Protein AF-H2YDJ1-F1 (afdb_monomer_lite)

Secondary structure (DSSP, 8-state):
----------EEEEEEEEEE-SS-EEEEEEEEEEETTEEEEEEEEEETTEEEEPEE--HHHHHHHHHHHHHTT--EEEEEEE---TTSS--EEEEEEEEEEE-TT-EEEEEEEEEE-THHHHHH-PPPPEEEEEEEEE-STTGGGEEEEE--TTTTSPPPTTEEEEEEEE--TT---EEEE---B--TTT--EEEEESSSTTSEEEEEE-SB--TT--EEEE-SSSEEEEEE-

Radius of gyration: 18.0 Å; chains: 1; bounding box: 50×34×53 Å

Sequence (233 aa):
MANSTGSLANEQTITMVIKNRDSTANDIGLHAYLPEDAELTSFSMNTEGVQYTGKKVDQEKAHDILARAKSEDHSAVVYTPRVIPAVRRDNVVQAESTNLHIKAKKKMTFSINYKQTVAHKIIYGKKMLNRASVVLDMYGGTAEKLVGTIFSPNYPQAYPNSADISWWVRVPQGKNVMLNILELDMEECCDRLTIYDGLSTNGKVLAVLSGILQNNESTVIQTSSHSMFLHLT

pLDDT: mean 85.75, std 14.29, range [31.2, 98.62]

Structure (mmCIF, N/CA/C/O backbone):
data_AF-H2YDJ1-F1
#
_entry.id   AF-H2YDJ1-F1
#
loop_
_atom_site.group_PDB
_atom_site.id
_atom_site.type_symbol
_atom_site.label_atom_id
_atom_site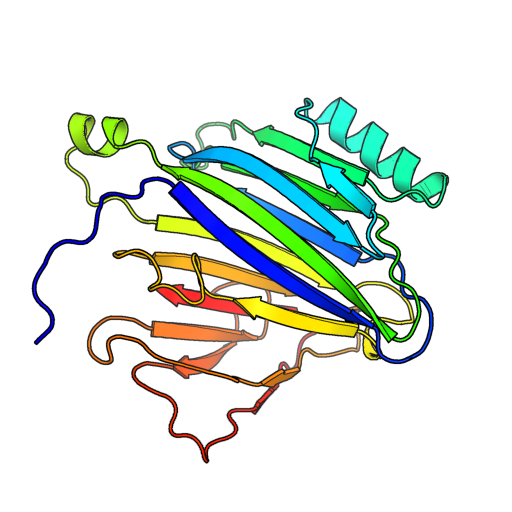.label_alt_id
_atom_site.label_comp_id
_atom_site.label_asym_id
_atom_site.label_entity_id
_atom_site.label_seq_id
_atom_site.pdbx_PDB_ins_code
_atom_site.Cartn_x
_atom_site.Cartn_y
_atom_site.Cartn_z
_atom_site.occupancy
_atom_site.B_iso_or_equiv
_atom_site.auth_seq_id
_atom_site.auth_comp_id
_atom_site.auth_asym_id
_atom_site.auth_atom_id
_atom_site.pdbx_PDB_model_num
ATOM 1 N N . MET A 1 1 ? 6.503 12.592 -27.940 1.00 36.66 1 MET A N 1
ATOM 2 C CA . MET A 1 1 ? 7.922 12.985 -27.792 1.00 36.66 1 MET A CA 1
ATOM 3 C C . MET A 1 1 ? 8.021 13.994 -26.660 1.00 36.66 1 MET A C 1
ATOM 5 O O . MET A 1 1 ? 7.682 15.150 -26.873 1.00 36.66 1 MET A O 1
ATOM 9 N N . ALA A 1 2 ? 8.437 13.561 -25.471 1.00 31.20 2 ALA A N 1
ATOM 10 C CA . ALA A 1 2 ? 8.858 14.455 -24.397 1.00 31.20 2 ALA A CA 1
ATOM 11 C C . ALA A 1 2 ? 10.330 14.149 -24.113 1.00 31.20 2 ALA A C 1
ATOM 13 O O . ALA A 1 2 ? 10.699 13.016 -23.819 1.00 31.20 2 ALA A O 1
ATOM 14 N N . ASN A 1 3 ? 11.163 15.154 -24.353 1.00 32.00 3 ASN A N 1
ATOM 15 C CA . ASN A 1 3 ? 12.608 15.071 -24.290 1.00 32.00 3 ASN A CA 1
ATOM 16 C C . ASN A 1 3 ? 13.086 15.189 -22.836 1.00 32.00 3 ASN A C 1
ATOM 18 O O . ASN A 1 3 ? 12.469 15.850 -22.003 1.00 32.00 3 ASN A O 1
ATOM 22 N N . SER A 1 4 ? 14.210 14.540 -22.575 1.00 47.34 4 SER A N 1
ATOM 23 C CA . SER A 1 4 ? 14.918 14.413 -21.309 1.00 47.34 4 SER A CA 1
ATOM 24 C C . SER A 1 4 ? 15.231 15.739 -20.600 1.00 47.34 4 SER A C 1
ATOM 26 O O . SER A 1 4 ? 16.035 16.512 -21.110 1.00 47.34 4 SER A O 1
ATOM 28 N N . THR A 1 5 ? 14.727 15.905 -19.373 1.00 35.47 5 THR A N 1
ATOM 29 C CA . THR A 1 5 ? 15.443 16.476 -18.208 1.00 35.47 5 THR A CA 1
ATOM 30 C C . THR A 1 5 ? 14.728 16.043 -16.921 1.00 35.47 5 THR A C 1
ATOM 32 O O . THR A 1 5 ? 14.236 16.864 -16.149 1.00 35.47 5 THR A O 1
ATOM 35 N N . GLY A 1 6 ? 14.615 14.735 -16.686 1.00 34.88 6 GLY A N 1
ATOM 36 C CA . GLY A 1 6 ? 14.242 14.241 -15.364 1.00 34.88 6 GLY A CA 1
ATOM 37 C C . GLY A 1 6 ? 15.425 14.462 -14.432 1.00 34.88 6 GLY A C 1
ATOM 38 O O . GLY A 1 6 ? 16.403 13.719 -14.504 1.00 34.88 6 GLY A O 1
ATOM 39 N N . SER A 1 7 ? 15.373 15.511 -13.611 1.00 36.16 7 SER A N 1
ATOM 40 C CA . SER A 1 7 ? 16.219 15.620 -12.423 1.00 36.16 7 SER A CA 1
ATOM 41 C C . SER A 1 7 ? 16.280 14.248 -11.749 1.00 36.16 7 SER A C 1
ATOM 43 O O . SER A 1 7 ? 15.242 13.617 -11.546 1.00 36.16 7 SER A O 1
ATOM 45 N N . LEU A 1 8 ? 17.490 13.782 -11.434 1.00 46.72 8 LEU A N 1
ATOM 46 C CA . LEU A 1 8 ? 17.748 12.677 -10.514 1.00 46.72 8 LEU A CA 1
ATOM 47 C C . LEU A 1 8 ? 17.222 13.073 -9.127 1.00 46.72 8 LEU A C 1
ATOM 49 O O . LEU A 1 8 ? 17.995 13.312 -8.198 1.00 46.72 8 LEU A O 1
ATOM 53 N N . ALA A 1 9 ? 15.905 13.183 -8.974 1.00 53.59 9 ALA A N 1
ATOM 54 C CA . ALA A 1 9 ? 15.282 13.177 -7.675 1.00 53.59 9 ALA A CA 1
ATOM 55 C C . ALA A 1 9 ? 15.468 11.751 -7.158 1.00 53.59 9 ALA A C 1
ATOM 57 O O . ALA A 1 9 ? 14.639 10.868 -7.336 1.00 53.59 9 ALA A O 1
ATOM 58 N N . ASN A 1 10 ? 16.627 11.514 -6.548 1.00 71.38 10 ASN A N 1
ATOM 59 C CA . ASN A 1 10 ? 16.879 10.315 -5.763 1.00 71.38 10 ASN A CA 1
ATOM 60 C C . ASN A 1 10 ? 15.839 10.182 -4.643 1.00 71.38 10 ASN A C 1
ATOM 62 O O . ASN A 1 10 ? 15.700 9.106 -4.082 1.00 71.38 10 ASN A O 1
ATOM 66 N N . GLU A 1 11 ? 15.143 11.272 -4.316 1.00 86.56 11 GLU A N 1
ATOM 67 C CA . GLU A 1 11 ? 14.025 11.322 -3.391 1.00 86.56 11 GLU A CA 1
ATOM 68 C C . GLU A 1 11 ? 12.730 10.872 -4.059 1.00 86.56 11 GLU A C 1
ATOM 70 O O . GLU A 1 11 ? 12.371 11.328 -5.142 1.00 86.56 11 GLU A O 1
ATOM 75 N N . GLN A 1 12 ? 12.045 9.969 -3.377 1.00 90.62 12 GLN A N 1
ATOM 76 C CA . GLN A 1 12 ? 10.814 9.335 -3.796 1.00 90.62 12 GLN A CA 1
ATOM 77 C C . GLN A 1 12 ? 9.800 9.461 -2.665 1.00 90.62 12 GLN A C 1
ATOM 79 O O . GLN A 1 12 ? 10.147 9.289 -1.490 1.00 90.62 12 GLN A O 1
ATOM 84 N N . THR A 1 13 ? 8.546 9.717 -3.021 1.00 94.25 13 THR A N 1
ATOM 85 C CA . THR A 1 13 ? 7.432 9.793 -2.076 1.00 94.25 13 THR A CA 1
ATOM 86 C C . THR A 1 13 ? 6.392 8.741 -2.420 1.00 94.25 13 THR A C 1
ATOM 88 O O . THR A 1 13 ? 5.894 8.703 -3.540 1.00 94.25 13 THR A O 1
ATOM 91 N N . ILE A 1 14 ? 6.002 7.918 -1.451 1.00 94.69 14 ILE A N 1
ATOM 92 C CA . ILE A 1 14 ? 4.832 7.045 -1.573 1.00 94.69 14 ILE A CA 1
ATOM 93 C C . ILE A 1 14 ? 3.766 7.537 -0.613 1.00 94.69 14 ILE A C 1
ATOM 95 O O . ILE A 1 14 ? 4.006 7.675 0.590 1.00 94.69 14 ILE A O 1
ATOM 99 N N . THR A 1 15 ? 2.579 7.781 -1.160 1.00 95.69 15 THR A N 1
ATOM 100 C CA . THR A 1 15 ? 1.419 8.239 -0.406 1.00 95.69 15 THR A CA 1
ATOM 101 C C . THR A 1 15 ? 0.304 7.208 -0.469 1.00 95.69 15 THR A C 1
ATOM 103 O O . THR A 1 15 ? 0.043 6.600 -1.504 1.00 95.69 15 THR A O 1
ATOM 106 N N . MET A 1 16 ? -0.384 7.037 0.655 1.00 95.50 16 MET A N 1
ATOM 107 C CA . MET A 1 16 ? -1.646 6.312 0.730 1.00 95.50 16 MET A CA 1
ATOM 108 C C . MET A 1 16 ? -2.654 7.120 1.522 1.00 95.50 16 MET A C 1
ATOM 110 O O . MET A 1 16 ? -2.306 7.786 2.497 1.00 95.50 16 MET A O 1
ATOM 114 N N . VAL A 1 17 ? -3.918 7.037 1.123 1.00 95.00 17 VAL A N 1
ATOM 115 C CA . VAL A 1 17 ? -5.019 7.675 1.842 1.00 95.00 17 VAL A CA 1
ATOM 116 C C . VAL A 1 17 ? -6.044 6.625 2.215 1.00 95.00 17 VAL A C 1
ATOM 118 O O . VAL A 1 17 ? -6.472 5.849 1.372 1.00 95.00 17 VAL A O 1
ATOM 121 N N . ILE A 1 18 ? -6.489 6.632 3.464 1.00 93.56 18 ILE A N 1
ATOM 122 C CA . ILE A 1 18 ? -7.587 5.791 3.930 1.00 93.56 18 ILE A CA 1
ATOM 123 C C . ILE A 1 18 ? -8.735 6.700 4.328 1.00 93.56 18 ILE A C 1
ATOM 125 O O . ILE A 1 18 ? -8.562 7.623 5.121 1.00 93.56 18 ILE A O 1
ATOM 129 N N . LYS A 1 19 ? -9.913 6.460 3.761 1.00 92.31 19 LYS A N 1
ATOM 130 C CA . LYS A 1 19 ? -11.152 7.163 4.096 1.00 92.31 19 LYS A CA 1
ATOM 131 C C . LYS A 1 19 ? -12.068 6.225 4.858 1.00 92.31 19 LYS A C 1
ATOM 133 O O . LYS A 1 19 ? -12.294 5.098 4.429 1.00 92.31 19 LYS A O 1
ATOM 138 N N . ASN A 1 20 ? -12.637 6.728 5.942 1.00 89.81 20 ASN A N 1
ATOM 139 C CA . ASN A 1 20 ? -13.646 6.024 6.709 1.00 89.81 20 ASN A CA 1
ATOM 140 C C . ASN A 1 20 ? -15.035 6.589 6.396 1.00 89.81 20 ASN A C 1
ATOM 142 O O . ASN A 1 20 ? -15.257 7.790 6.541 1.00 89.81 20 ASN A O 1
ATOM 146 N N . ARG A 1 21 ? -15.966 5.747 5.939 1.00 87.50 21 ARG A N 1
ATOM 147 C CA . ARG A 1 21 ? -17.272 6.194 5.428 1.00 87.50 21 ARG A CA 1
ATOM 148 C C . ARG A 1 21 ? -18.356 6.375 6.489 1.00 87.50 21 ARG A C 1
ATOM 150 O O . ARG A 1 21 ? -19.271 7.160 6.251 1.00 87.50 21 ARG A O 1
ATOM 157 N N . ASP A 1 22 ? -18.282 5.667 7.610 1.00 81.12 22 ASP A N 1
ATOM 158 C CA . ASP A 1 22 ? -19.464 5.452 8.457 1.00 81.12 22 ASP A CA 1
ATOM 159 C C . ASP A 1 22 ? -19.176 5.657 9.947 1.00 81.12 22 ASP A C 1
ATOM 161 O O . ASP A 1 22 ? -19.381 6.758 10.451 1.00 81.12 22 ASP A O 1
ATOM 165 N N . SER A 1 23 ? -18.651 4.639 10.630 1.00 79.50 23 SER A N 1
ATOM 166 C CA . SER A 1 23 ? -18.329 4.633 12.061 1.00 79.50 23 SER A CA 1
ATOM 167 C C . SER A 1 23 ? -16.823 4.644 12.282 1.00 79.50 23 SER A C 1
ATOM 169 O O . SER A 1 23 ? -16.088 4.217 11.403 1.00 79.50 23 SER A O 1
ATOM 171 N N . THR A 1 24 ? -16.346 5.110 13.443 1.00 78.56 24 THR A N 1
ATOM 172 C CA . THR A 1 24 ? -14.913 5.079 13.794 1.00 78.56 24 THR A CA 1
ATOM 173 C C . THR A 1 24 ? -14.305 3.707 13.510 1.00 78.56 24 THR A C 1
ATOM 175 O O . THR A 1 24 ? -14.882 2.680 13.864 1.00 78.56 24 THR A O 1
ATOM 178 N N . ALA A 1 25 ? -13.161 3.713 12.833 1.00 80.19 25 ALA A N 1
ATOM 179 C CA . ALA A 1 25 ? -12.441 2.510 12.467 1.00 80.19 25 ALA A CA 1
ATOM 180 C C . ALA A 1 25 ? -11.084 2.470 13.161 1.00 80.19 25 ALA A C 1
ATOM 182 O O . ALA A 1 25 ? -10.425 3.507 13.304 1.00 80.19 25 ALA A O 1
ATOM 183 N N . ASN A 1 26 ? -10.719 1.256 13.562 1.00 80.06 26 ASN A N 1
ATOM 184 C CA . ASN A 1 26 ? -9.561 0.934 14.385 1.00 80.06 26 ASN A CA 1
ATOM 185 C C . ASN A 1 26 ? -8.743 -0.152 13.669 1.00 80.06 26 ASN A C 1
ATOM 187 O O . ASN A 1 26 ? -9.188 -0.688 12.654 1.00 80.06 26 ASN A O 1
ATOM 191 N N . ASP A 1 27 ? -7.574 -0.492 14.213 1.00 80.00 27 ASP A N 1
ATOM 192 C CA . ASP A 1 27 ? -6.734 -1.605 13.740 1.00 80.00 27 ASP A CA 1
ATOM 193 C C . ASP A 1 27 ? -6.299 -1.510 12.267 1.00 80.00 27 ASP A C 1
ATOM 195 O O . ASP A 1 27 ? -6.142 -2.512 11.564 1.00 80.00 27 ASP A O 1
ATOM 199 N N . ILE A 1 28 ? -6.057 -0.286 11.800 1.00 86.88 28 ILE A N 1
ATOM 200 C CA . ILE A 1 28 ? -5.398 -0.055 10.518 1.00 86.88 28 ILE A CA 1
ATOM 201 C C . ILE A 1 28 ? -3.883 -0.105 10.734 1.00 86.88 28 ILE A C 1
ATOM 203 O O . ILE A 1 28 ? -3.351 0.556 11.629 1.00 86.88 28 ILE A O 1
ATOM 207 N N . GLY A 1 29 ? -3.195 -0.878 9.901 1.00 87.50 29 GLY A N 1
ATOM 208 C CA . GLY A 1 29 ? -1.743 -0.965 9.853 1.00 87.50 29 GLY A CA 1
ATOM 209 C C . GLY A 1 29 ? -1.213 -0.509 8.500 1.00 87.50 29 GLY A C 1
ATOM 210 O O . GLY A 1 29 ? -1.828 -0.732 7.456 1.00 87.50 29 GLY A O 1
ATOM 211 N N . LEU A 1 30 ? -0.047 0.126 8.518 1.00 91.38 30 LEU A N 1
ATOM 212 C CA . LEU A 1 30 ? 0.711 0.389 7.303 1.00 91.38 30 LEU A CA 1
ATOM 213 C C . LEU A 1 30 ? 2.173 0.073 7.558 1.00 91.38 30 LEU A C 1
ATOM 215 O O . LEU A 1 30 ? 2.750 0.543 8.539 1.00 91.38 30 LEU A O 1
ATOM 219 N N . HIS A 1 31 ? 2.751 -0.711 6.657 1.00 91.44 31 HIS A N 1
ATOM 220 C CA . HIS A 1 31 ? 4.149 -1.108 6.696 1.00 91.44 31 HIS A CA 1
ATOM 221 C C . HIS A 1 31 ? 4.785 -0.749 5.366 1.00 91.44 31 HIS A C 1
ATOM 223 O O . HIS A 1 31 ? 4.177 -0.940 4.318 1.00 91.44 31 HIS A O 1
ATOM 229 N N . ALA A 1 32 ? 6.017 -0.273 5.387 1.00 92.25 32 ALA A N 1
ATOM 230 C CA . ALA A 1 32 ? 6.788 -0.032 4.186 1.00 92.25 32 ALA A CA 1
ATOM 231 C C . ALA A 1 32 ? 8.174 -0.637 4.312 1.00 92.25 32 ALA A C 1
ATOM 233 O O . ALA A 1 32 ? 8.804 -0.564 5.363 1.00 92.25 32 ALA A O 1
ATOM 234 N N . TYR A 1 33 ? 8.630 -1.216 3.215 1.00 91.56 33 TYR A N 1
ATOM 235 C CA . TYR A 1 33 ? 9.893 -1.905 3.066 1.00 91.56 33 TYR A CA 1
ATOM 236 C C . TYR A 1 33 ? 10.641 -1.243 1.913 1.00 91.56 33 TYR A C 1
ATOM 238 O O . TYR A 1 33 ? 10.142 -1.189 0.786 1.00 91.56 33 TYR A O 1
ATOM 246 N N . LEU A 1 34 ? 11.817 -0.706 2.213 1.00 88.75 34 LEU A N 1
ATOM 247 C CA . LEU A 1 34 ? 12.692 -0.028 1.261 1.00 88.75 34 LEU A CA 1
ATOM 248 C C . LEU A 1 34 ? 14.000 -0.811 1.124 1.00 88.75 34 LEU A C 1
ATOM 250 O O . LEU A 1 34 ? 14.437 -1.396 2.114 1.00 88.75 34 LEU A O 1
ATOM 254 N N . PRO A 1 35 ? 14.637 -0.831 -0.054 1.00 79.88 35 PRO A N 1
ATOM 255 C CA . PRO A 1 35 ? 15.886 -1.556 -0.262 1.00 79.88 35 PRO A CA 1
ATOM 256 C C . PRO A 1 35 ? 17.052 -0.928 0.524 1.00 79.88 35 PRO A C 1
ATOM 258 O O . PRO A 1 35 ? 16.965 0.202 0.996 1.00 79.88 35 PRO A O 1
ATOM 261 N N . GLU A 1 36 ? 18.154 -1.663 0.668 1.00 75.38 36 GLU A N 1
ATOM 262 C CA . GLU A 1 36 ? 19.331 -1.265 1.460 1.00 75.38 36 GLU A CA 1
ATOM 263 C C . GLU A 1 36 ? 19.961 0.057 1.026 1.00 75.38 36 GLU A C 1
ATOM 265 O O . GLU A 1 36 ? 20.462 0.833 1.836 1.00 75.38 36 GLU A O 1
ATOM 270 N N . ASP A 1 37 ? 19.957 0.293 -0.277 1.00 77.06 37 ASP A N 1
ATOM 271 C CA . ASP A 1 37 ? 20.500 1.483 -0.906 1.00 77.06 37 ASP A CA 1
ATOM 272 C C . ASP A 1 37 ? 19.573 2.698 -0.759 1.00 77.06 37 ASP A C 1
ATOM 274 O O . ASP A 1 37 ? 19.960 3.802 -1.154 1.00 77.06 37 ASP A O 1
ATOM 278 N N . ALA A 1 38 ? 18.379 2.518 -0.187 1.00 82.25 38 ALA A N 1
ATOM 279 C CA . ALA A 1 38 ? 17.459 3.587 0.151 1.00 82.25 38 ALA A CA 1
ATOM 280 C C . ALA A 1 38 ? 17.599 4.029 1.615 1.00 82.25 38 ALA A C 1
ATOM 282 O O . ALA A 1 38 ? 17.544 3.244 2.560 1.00 82.25 38 ALA A O 1
ATOM 283 N N . GLU A 1 39 ? 17.680 5.337 1.806 1.00 84.19 39 GLU A N 1
ATOM 284 C CA . GLU A 1 39 ? 17.589 5.989 3.101 1.00 84.19 39 GLU A CA 1
ATOM 285 C C . GLU A 1 39 ? 16.167 6.516 3.305 1.00 84.19 39 GLU A C 1
ATOM 287 O O . GLU A 1 39 ? 15.698 7.360 2.544 1.00 84.19 39 GLU A O 1
ATOM 292 N N . LEU A 1 40 ? 15.465 6.051 4.341 1.00 88.81 40 LEU A N 1
ATOM 293 C CA . LEU A 1 40 ? 14.193 6.652 4.742 1.00 88.81 40 LEU A CA 1
ATOM 294 C C . LEU A 1 40 ? 14.451 8.055 5.309 1.00 88.81 40 LEU A C 1
ATOM 296 O O . LEU A 1 40 ? 15.067 8.191 6.366 1.00 88.81 40 LEU A O 1
ATOM 300 N N . THR A 1 41 ? 13.938 9.088 4.646 1.00 90.62 41 THR A N 1
ATOM 301 C CA . THR A 1 41 ? 14.099 10.485 5.076 1.00 90.62 41 THR A CA 1
ATOM 302 C C . THR A 1 41 ? 12.961 10.919 5.990 1.00 90.62 41 THR A C 1
ATOM 304 O O . THR A 1 41 ? 13.168 11.678 6.935 1.00 90.62 41 THR A O 1
ATOM 307 N N . SER A 1 42 ? 11.748 10.414 5.758 1.00 92.12 42 SER A N 1
ATOM 308 C CA . SER A 1 42 ? 10.643 10.557 6.703 1.00 92.12 42 SER A CA 1
ATOM 309 C C . SER A 1 42 ? 9.577 9.492 6.500 1.00 92.12 42 SER A C 1
ATOM 311 O O . SER A 1 42 ? 9.297 9.050 5.390 1.00 92.12 42 SER A O 1
ATOM 313 N N . PHE A 1 43 ? 8.937 9.118 7.598 1.00 94.56 43 PHE A N 1
ATOM 314 C CA . PHE A 1 43 ? 7.680 8.393 7.585 1.00 94.56 43 PHE A CA 1
ATOM 315 C C . PHE A 1 43 ? 6.705 9.172 8.451 1.00 94.56 43 PHE A C 1
ATOM 317 O O . PHE A 1 43 ? 7.049 9.559 9.566 1.00 94.56 43 PHE A O 1
ATOM 324 N N . SER A 1 44 ? 5.523 9.474 7.932 1.00 94.00 44 SER A N 1
ATOM 325 C CA . SER A 1 44 ? 4.546 10.268 8.664 1.00 94.00 44 SER A CA 1
ATOM 326 C C . SER A 1 44 ? 3.130 9.815 8.378 1.00 94.00 44 SER A C 1
ATOM 328 O O . SER A 1 44 ? 2.824 9.264 7.319 1.00 94.00 44 SER A O 1
ATOM 330 N N . MET A 1 45 ? 2.272 10.094 9.344 1.00 93.75 45 MET A N 1
ATOM 331 C CA . MET A 1 45 ? 0.840 9.905 9.257 1.00 93.75 45 MET A CA 1
ATOM 332 C C . MET A 1 45 ? 0.157 11.204 9.662 1.00 93.75 45 MET A C 1
ATOM 334 O O . MET A 1 45 ? 0.542 11.837 10.642 1.00 93.75 45 MET A O 1
ATOM 338 N N . ASN A 1 46 ? -0.881 11.590 8.934 1.00 92.19 46 ASN A N 1
ATOM 339 C CA . ASN A 1 46 ? -1.753 12.691 9.308 1.00 92.19 46 ASN A CA 1
ATOM 340 C C . ASN A 1 46 ? -3.194 12.194 9.375 1.00 92.19 46 ASN A C 1
ATOM 342 O O . ASN A 1 46 ? -3.711 11.644 8.401 1.00 92.19 46 ASN A O 1
ATOM 346 N N . THR A 1 47 ? -3.839 12.396 10.517 1.00 86.50 47 THR A N 1
ATOM 347 C CA . THR A 1 47 ? -5.259 12.112 10.713 1.00 86.50 47 THR A CA 1
ATOM 348 C C . THR A 1 47 ? -5.872 13.224 11.540 1.00 86.50 47 THR A C 1
ATOM 350 O O . THR A 1 47 ? -5.275 13.698 12.501 1.00 86.50 47 THR A O 1
ATOM 353 N N . GLU A 1 48 ? -7.057 13.683 11.145 1.00 83.62 48 GLU A N 1
ATOM 354 C CA . GLU A 1 48 ? -7.806 14.700 11.896 1.00 83.62 48 GLU A CA 1
ATOM 355 C C . GLU A 1 48 ? -7.034 16.006 12.188 1.00 83.62 48 GLU A C 1
ATOM 357 O O . GLU A 1 48 ? -7.341 16.706 13.148 1.00 83.62 48 GLU A O 1
ATOM 362 N N . GLY A 1 49 ? -6.043 16.354 11.360 1.00 81.62 49 GLY A N 1
ATOM 363 C CA . GLY A 1 49 ? -5.193 17.530 11.574 1.00 81.62 49 GLY A CA 1
ATOM 364 C C . GLY A 1 49 ? -4.047 17.309 12.567 1.00 81.62 49 GLY A C 1
ATOM 365 O O . GLY A 1 49 ? -3.254 18.223 12.777 1.00 81.62 49 GLY A O 1
ATOM 366 N N . VAL A 1 50 ? 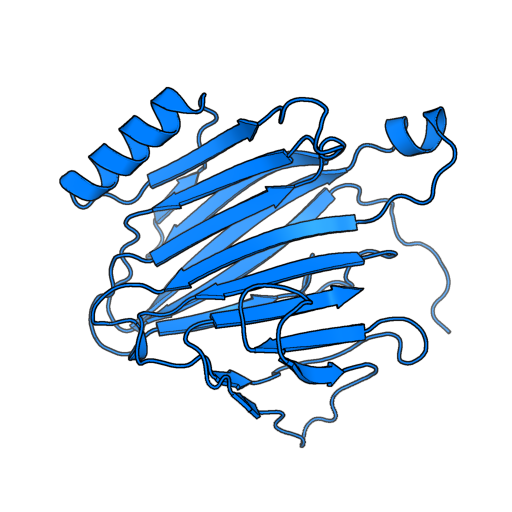-3.919 16.109 13.135 1.00 87.25 50 VAL A N 1
ATOM 367 C CA . VAL A 1 50 ? -2.784 15.698 13.964 1.00 87.25 50 VAL A CA 1
ATOM 368 C C . VAL A 1 50 ? -1.773 14.964 13.090 1.00 87.25 50 VAL A C 1
ATOM 370 O O . VAL A 1 50 ? -2.099 13.978 12.423 1.00 87.25 50 VAL A O 1
ATOM 373 N N . GLN A 1 51 ? -0.534 15.450 13.095 1.00 90.88 51 GLN A N 1
ATOM 374 C CA . GLN A 1 51 ? 0.582 14.814 12.408 1.00 90.88 51 GLN A CA 1
ATOM 375 C C . GLN A 1 51 ? 1.410 13.988 13.392 1.00 90.88 51 GLN A C 1
ATOM 377 O O . GLN A 1 51 ? 1.858 14.483 14.423 1.00 90.88 51 GLN A O 1
ATOM 382 N N . TYR A 1 52 ? 1.654 12.737 13.025 1.00 91.75 52 TYR A N 1
ATOM 383 C CA . TYR A 1 52 ? 2.531 11.810 13.716 1.00 91.75 52 TYR A CA 1
ATOM 384 C C . TYR A 1 52 ? 3.748 11.569 12.833 1.00 91.75 52 TYR A C 1
ATOM 386 O O . TYR A 1 52 ? 3.623 11.121 11.690 1.00 91.75 52 TYR A O 1
ATOM 394 N N . THR A 1 53 ? 4.929 11.865 13.362 1.00 93.50 53 THR A N 1
ATOM 395 C CA . THR A 1 53 ? 6.197 11.632 12.669 1.00 93.50 53 THR A CA 1
ATOM 396 C C . THR A 1 53 ? 6.836 10.363 13.207 1.00 93.50 53 THR A C 1
ATOM 398 O O . THR A 1 53 ? 6.963 10.183 14.418 1.00 93.50 53 THR A O 1
ATOM 401 N N . GLY A 1 54 ? 7.250 9.488 12.298 1.00 91.19 54 GLY A N 1
ATOM 402 C CA . GLY A 1 54 ? 7.896 8.228 12.609 1.00 91.19 54 GLY A CA 1
ATOM 403 C C . GLY A 1 54 ? 9.203 8.432 13.359 1.00 91.19 54 GLY A C 1
ATOM 404 O O . GLY A 1 54 ? 10.085 9.172 12.918 1.00 91.19 54 GLY A O 1
ATOM 405 N N . LYS A 1 55 ? 9.344 7.741 14.490 1.00 91.75 55 LYS A N 1
ATOM 406 C CA . LYS A 1 55 ? 10.573 7.745 15.286 1.00 91.75 55 LYS A CA 1
ATOM 407 C C . LYS A 1 55 ? 11.455 6.547 14.932 1.00 91.75 55 LYS A C 1
ATOM 409 O O . LYS A 1 55 ? 10.973 5.416 14.915 1.00 91.75 55 LYS A O 1
ATOM 414 N N . LYS A 1 56 ? 12.753 6.793 14.710 1.00 92.06 56 LYS A N 1
ATOM 415 C CA . LYS A 1 56 ? 13.755 5.729 14.544 1.00 92.06 56 LYS A CA 1
ATOM 416 C C . LYS A 1 56 ? 13.918 4.966 15.845 1.00 92.06 56 LYS A C 1
ATOM 418 O O . LYS A 1 56 ? 14.238 5.578 16.866 1.00 92.06 56 LYS A O 1
ATOM 423 N N . VAL A 1 57 ? 13.769 3.653 15.799 1.00 92.69 57 VAL A N 1
ATOM 424 C CA . VAL A 1 57 ? 14.001 2.763 16.939 1.00 92.69 57 VAL A CA 1
ATOM 425 C C . VAL A 1 57 ? 14.626 1.448 16.466 1.00 92.69 57 VAL A C 1
ATOM 427 O O . VAL A 1 57 ? 14.686 1.171 15.268 1.00 92.69 57 VAL A O 1
ATOM 430 N N . ASP A 1 58 ? 15.144 0.659 17.403 1.00 91.31 58 ASP A N 1
ATOM 431 C CA . ASP A 1 58 ? 15.519 -0.734 17.149 1.00 91.31 58 ASP A CA 1
ATOM 432 C C . ASP A 1 58 ? 14.273 -1.643 17.131 1.00 91.31 58 ASP A C 1
ATOM 434 O O . ASP A 1 58 ? 13.158 -1.199 17.414 1.00 91.31 58 ASP A O 1
ATOM 438 N N . GLN A 1 59 ? 14.448 -2.908 16.739 1.00 88.19 59 GLN A N 1
ATOM 439 C CA . GLN A 1 59 ? 13.327 -3.837 16.556 1.00 88.19 59 GLN A CA 1
ATOM 440 C C . GLN A 1 59 ? 12.585 -4.155 17.856 1.00 88.19 59 GLN A C 1
ATOM 442 O O . GLN A 1 59 ? 11.360 -4.244 17.846 1.00 88.19 59 GLN A O 1
ATOM 447 N N . GLU A 1 60 ? 13.314 -4.311 18.959 1.00 91.62 60 GLU A N 1
ATOM 448 C CA . GLU A 1 60 ? 12.741 -4.616 20.271 1.00 91.62 60 GLU A CA 1
ATOM 449 C C . GLU A 1 60 ? 11.892 -3.438 20.761 1.00 91.62 60 GLU A C 1
ATOM 451 O O . GLU A 1 60 ? 10.706 -3.593 21.041 1.00 91.62 60 GLU A O 1
ATOM 456 N N . LYS A 1 61 ? 12.436 -2.217 20.705 1.00 94.25 61 LYS A N 1
ATOM 457 C CA . LYS A 1 61 ? 11.687 -1.006 21.057 1.00 94.25 61 LYS A CA 1
ATOM 458 C C . LYS A 1 61 ? 10.508 -0.750 20.132 1.00 94.25 61 LYS A C 1
ATOM 460 O O . LYS A 1 61 ? 9.488 -0.252 20.599 1.00 94.25 61 LYS A O 1
ATOM 465 N N . ALA A 1 62 ? 10.623 -1.034 18.832 1.00 92.31 62 ALA A N 1
ATOM 466 C CA . ALA A 1 62 ? 9.478 -0.936 17.927 1.00 92.31 62 ALA A CA 1
ATOM 467 C C . ALA A 1 62 ? 8.355 -1.868 18.373 1.00 92.31 62 ALA A C 1
ATOM 469 O O . ALA A 1 62 ? 7.214 -1.425 18.466 1.00 92.31 62 ALA A O 1
ATOM 470 N N . HIS A 1 63 ? 8.683 -3.124 18.684 1.00 92.12 63 HIS A N 1
ATOM 471 C CA . HIS A 1 63 ? 7.711 -4.094 19.169 1.00 92.12 63 HIS A CA 1
ATOM 472 C C . HIS A 1 63 ? 7.009 -3.598 20.438 1.00 92.12 63 HIS A C 1
ATOM 474 O O . HIS A 1 63 ? 5.781 -3.556 20.467 1.00 92.12 63 HIS A O 1
ATOM 480 N N . ASP A 1 64 ? 7.768 -3.126 21.428 1.00 94.62 64 ASP A N 1
ATOM 481 C CA . ASP A 1 64 ? 7.218 -2.618 22.688 1.00 94.62 64 ASP A CA 1
ATOM 482 C C . ASP A 1 64 ? 6.337 -1.379 22.488 1.00 94.62 64 ASP A C 1
ATOM 484 O O . ASP A 1 64 ? 5.244 -1.290 23.050 1.00 94.62 64 ASP A O 1
ATOM 488 N N . ILE A 1 65 ? 6.782 -0.419 21.665 1.00 93.56 65 ILE A N 1
ATOM 489 C CA . ILE A 1 65 ? 6.012 0.795 21.356 1.00 93.56 65 ILE A CA 1
ATOM 490 C C . ILE A 1 65 ? 4.693 0.425 20.684 1.00 93.56 65 ILE A C 1
ATOM 492 O O . ILE A 1 65 ? 3.649 0.931 21.085 1.00 93.56 65 ILE A O 1
ATOM 496 N N . LEU A 1 66 ? 4.733 -0.444 19.673 1.00 91.31 66 LEU A N 1
ATOM 497 C CA . LEU A 1 66 ? 3.556 -0.844 18.908 1.00 91.31 66 LEU A CA 1
ATOM 498 C C . LEU A 1 66 ? 2.594 -1.690 19.761 1.00 91.31 66 LEU A C 1
ATOM 500 O O . LEU A 1 66 ? 1.383 -1.475 19.709 1.00 91.31 66 LEU A O 1
ATOM 504 N N . ALA A 1 67 ? 3.113 -2.585 20.607 1.00 91.69 67 ALA A N 1
ATOM 505 C CA . ALA A 1 67 ? 2.313 -3.370 21.546 1.00 91.69 67 ALA A CA 1
ATOM 506 C C . ALA A 1 67 ? 1.628 -2.481 22.593 1.00 91.69 67 ALA A C 1
ATOM 508 O O . ALA A 1 67 ? 0.428 -2.623 22.839 1.00 91.69 67 ALA A O 1
ATOM 509 N N . ARG A 1 68 ? 2.362 -1.522 23.167 1.00 92.69 68 ARG A N 1
ATOM 510 C CA .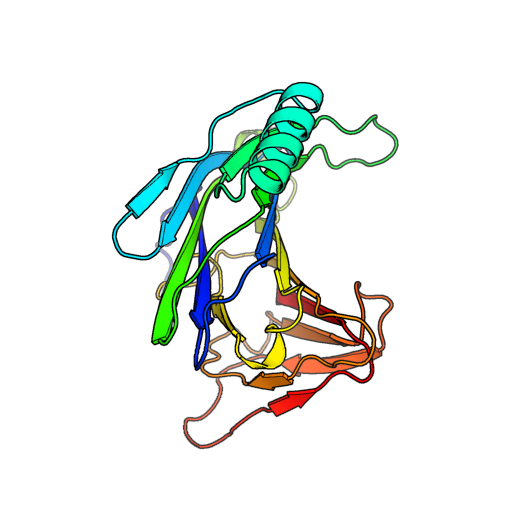 ARG A 1 68 ? 1.820 -0.577 24.146 1.00 92.69 68 ARG A CA 1
ATOM 511 C C . ARG A 1 68 ? 0.798 0.369 23.525 1.00 92.69 68 ARG A C 1
ATOM 513 O O . ARG A 1 68 ? -0.271 0.564 24.097 1.00 92.69 68 ARG A O 1
ATOM 520 N N . ALA A 1 69 ? 1.099 0.903 22.341 1.00 90.50 69 ALA A N 1
ATOM 521 C CA . ALA A 1 69 ? 0.180 1.728 21.565 1.00 90.50 69 ALA A CA 1
ATOM 522 C C . ALA A 1 69 ? -1.147 0.995 21.344 1.00 90.50 69 ALA A C 1
ATOM 524 O O . ALA A 1 69 ? -2.205 1.567 21.584 1.00 90.50 69 ALA A O 1
ATOM 525 N N . LYS A 1 70 ? -1.086 -0.299 21.006 1.00 87.19 70 LYS A N 1
ATOM 526 C CA . LYS A 1 70 ? -2.263 -1.161 20.893 1.00 87.19 70 LYS A CA 1
ATOM 527 C C . LYS A 1 70 ? -3.014 -1.344 22.214 1.00 87.19 70 LYS A C 1
ATOM 529 O O . LYS A 1 70 ? -4.230 -1.210 22.233 1.00 87.19 70 LYS A O 1
ATOM 534 N N . SER A 1 71 ? -2.320 -1.635 23.316 1.00 89.88 71 SER A N 1
ATOM 535 C CA . SER A 1 71 ? -2.978 -1.844 24.616 1.00 89.88 71 SER A CA 1
ATOM 536 C C . SER A 1 71 ? -3.617 -0.581 25.199 1.00 89.88 71 SER A C 1
ATOM 538 O O . SER A 1 71 ? -4.580 -0.680 25.951 1.00 89.88 71 SER A O 1
ATOM 540 N N . GLU A 1 72 ? -3.073 0.593 24.873 1.00 89.81 72 GLU A N 1
ATOM 541 C CA . GLU A 1 72 ? -3.509 1.891 25.405 1.00 89.81 72 GLU A CA 1
ATOM 542 C C . GLU A 1 72 ? -4.421 2.668 24.445 1.00 89.81 72 GLU A C 1
ATOM 544 O O . GLU A 1 72 ? -4.730 3.825 24.706 1.00 89.81 72 GLU A O 1
ATOM 549 N N . ASP A 1 73 ? -4.839 2.058 23.336 1.00 86.19 73 ASP A N 1
ATOM 550 C CA . ASP A 1 73 ? -5.675 2.704 22.318 1.00 86.19 73 ASP A CA 1
ATOM 551 C C . ASP A 1 73 ? -5.040 3.956 21.662 1.00 86.19 73 ASP A C 1
ATOM 553 O O . ASP A 1 73 ? -5.710 4.880 21.205 1.00 86.19 73 ASP A O 1
ATOM 557 N N . HIS A 1 74 ? -3.707 3.999 21.599 1.00 87.69 74 HIS A N 1
ATOM 558 C CA . HIS A 1 74 ? -2.946 5.097 21.011 1.00 87.69 74 HIS A CA 1
ATOM 559 C C . HIS A 1 74 ? -2.444 4.762 19.606 1.00 87.69 74 HIS A C 1
ATOM 561 O O . HIS A 1 74 ? -2.007 3.648 19.331 1.00 87.69 74 HIS A O 1
ATOM 567 N N . SER A 1 75 ? -2.424 5.764 18.728 1.00 89.69 75 SER A N 1
ATOM 568 C CA . SER A 1 75 ? -1.777 5.653 17.419 1.00 89.69 75 SER A CA 1
ATOM 569 C C . SER A 1 75 ? -0.276 5.902 17.526 1.00 89.69 75 SER A C 1
ATOM 571 O O . SER A 1 75 ? 0.161 6.870 18.152 1.00 89.69 75 SER A O 1
ATOM 573 N N . ALA A 1 76 ? 0.515 5.047 16.880 1.00 91.69 76 ALA A N 1
ATOM 574 C CA . ALA A 1 76 ? 1.969 5.146 16.874 1.00 91.69 76 ALA A CA 1
ATOM 575 C C . ALA A 1 76 ? 2.552 4.938 15.475 1.00 91.69 76 ALA A C 1
ATOM 577 O O . ALA A 1 76 ? 2.007 4.209 14.644 1.00 91.69 76 ALA A O 1
ATOM 578 N N . VAL A 1 77 ? 3.693 5.589 15.240 1.00 94.12 77 VAL A N 1
ATOM 579 C CA . VAL A 1 77 ? 4.441 5.552 13.983 1.00 94.12 77 VAL A CA 1
ATOM 580 C C . VAL A 1 77 ? 5.922 5.408 14.321 1.00 94.12 77 VAL A C 1
ATOM 582 O O . VAL A 1 77 ? 6.494 6.237 15.035 1.00 94.12 77 VAL A O 1
ATOM 585 N N . VAL A 1 78 ? 6.557 4.360 13.810 1.00 94.00 78 VAL A N 1
ATOM 586 C CA . VAL A 1 78 ? 7.976 4.070 14.037 1.00 94.00 78 VAL A CA 1
ATOM 587 C C . VAL A 1 78 ? 8.650 3.643 12.742 1.00 94.00 78 VAL A C 1
ATOM 589 O O . VAL A 1 78 ? 8.002 3.303 11.754 1.00 94.00 78 VAL A O 1
ATOM 592 N N . TYR A 1 79 ? 9.976 3.650 12.739 1.00 92.12 79 TYR A N 1
ATOM 593 C CA . TYR A 1 79 ? 10.733 2.952 11.713 1.00 92.12 79 TYR A CA 1
ATOM 594 C C . TYR A 1 79 ? 11.978 2.298 12.298 1.00 92.12 79 TYR A C 1
ATOM 596 O O . TYR A 1 79 ? 12.578 2.782 13.259 1.00 92.12 79 TYR A O 1
ATOM 604 N N . THR A 1 80 ? 12.357 1.186 11.685 1.00 89.00 80 THR A N 1
ATOM 605 C CA . THR A 1 80 ? 13.436 0.298 12.097 1.00 89.00 80 THR A CA 1
ATOM 606 C C . THR A 1 80 ? 14.343 0.010 10.900 1.00 89.00 80 THR A C 1
ATOM 608 O O . THR A 1 80 ? 13.888 -0.491 9.869 1.00 89.00 80 THR A O 1
ATOM 611 N N . PRO A 1 81 ? 15.645 0.310 10.990 1.00 81.44 81 PRO A N 1
ATOM 612 C CA . PRO A 1 81 ? 16.618 -0.241 10.054 1.00 81.44 81 PRO A CA 1
ATOM 613 C C . PRO A 1 81 ? 16.727 -1.752 10.287 1.00 81.44 81 PRO A C 1
ATOM 615 O O . PRO A 1 81 ? 17.000 -2.169 11.414 1.00 81.44 81 PRO A O 1
ATOM 618 N N . ARG A 1 82 ? 16.525 -2.579 9.255 1.00 73.19 82 ARG A N 1
ATOM 619 C CA . ARG A 1 82 ? 16.635 -4.037 9.373 1.00 73.19 82 ARG A CA 1
ATOM 620 C C . ARG A 1 82 ? 17.717 -4.575 8.439 1.00 73.19 82 ARG A C 1
ATOM 622 O O . ARG A 1 82 ? 17.554 -4.637 7.225 1.00 73.19 82 ARG A O 1
ATOM 629 N N . VAL A 1 83 ? 18.813 -5.032 9.034 1.00 61.38 83 VAL A N 1
ATOM 630 C CA . VAL A 1 83 ? 19.819 -5.845 8.339 1.00 61.38 83 VAL A CA 1
ATOM 631 C C . VAL A 1 83 ? 19.337 -7.294 8.407 1.00 61.38 83 VAL A C 1
ATOM 633 O O . VAL A 1 83 ? 19.230 -7.857 9.497 1.00 61.38 83 VAL A O 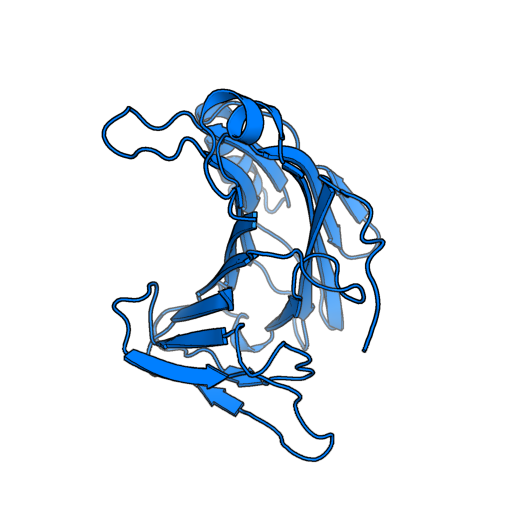1
ATOM 636 N N . ILE A 1 84 ? 18.961 -7.886 7.272 1.00 55.97 84 ILE A N 1
ATOM 637 C CA . ILE A 1 84 ? 18.547 -9.294 7.219 1.00 55.97 84 ILE A CA 1
ATOM 638 C C . ILE A 1 84 ? 19.815 -10.128 6.976 1.00 55.97 84 ILE A C 1
ATOM 640 O O . ILE A 1 84 ? 20.580 -9.807 6.070 1.00 55.97 84 ILE A O 1
ATOM 644 N N . PRO A 1 85 ? 20.080 -11.195 7.757 1.00 51.06 85 PRO A N 1
ATOM 645 C CA . PRO A 1 85 ? 21.261 -12.030 7.552 1.00 51.06 85 PRO A CA 1
ATOM 646 C C . PRO A 1 85 ? 21.365 -12.536 6.104 1.00 51.06 85 PRO A C 1
ATOM 648 O O . PRO A 1 85 ? 20.358 -12.926 5.510 1.00 51.06 85 PRO A O 1
ATOM 651 N N . ALA A 1 86 ? 22.599 -12.570 5.585 1.00 50.12 86 ALA A N 1
ATOM 652 C CA . ALA A 1 86 ? 23.031 -12.647 4.177 1.00 50.12 86 ALA A CA 1
ATOM 653 C C . ALA A 1 86 ? 22.442 -13.752 3.262 1.00 50.12 86 ALA A C 1
ATOM 655 O O . ALA A 1 86 ? 22.817 -13.854 2.094 1.00 50.12 86 ALA A O 1
ATOM 656 N N . VAL A 1 87 ? 21.518 -14.580 3.753 1.00 53.16 87 VAL A N 1
ATOM 657 C CA . VAL A 1 87 ? 20.796 -15.595 2.971 1.00 53.16 87 VAL A CA 1
ATOM 658 C C . VAL A 1 87 ? 19.683 -14.965 2.117 1.00 53.16 87 VAL A C 1
ATOM 660 O O . VAL A 1 87 ? 19.306 -15.526 1.090 1.00 53.16 87 VAL A O 1
ATOM 663 N N . ARG A 1 88 ? 19.196 -13.768 2.477 1.00 51.31 88 ARG A N 1
ATOM 664 C CA . ARG A 1 88 ? 18.359 -12.924 1.607 1.00 51.31 88 ARG A CA 1
ATOM 665 C C . ARG A 1 88 ? 19.141 -11.654 1.287 1.00 51.31 88 ARG A C 1
ATOM 667 O O . ARG A 1 88 ? 19.463 -10.897 2.192 1.00 51.31 88 ARG A O 1
ATOM 674 N N . ARG A 1 89 ? 19.494 -11.449 0.015 1.00 51.22 89 ARG A N 1
ATOM 675 C CA . ARG A 1 89 ? 20.338 -10.332 -0.459 1.00 51.22 89 ARG A CA 1
ATOM 676 C C . ARG A 1 89 ? 19.603 -8.989 -0.533 1.00 51.22 89 ARG A C 1
ATOM 678 O O . ARG A 1 89 ? 19.876 -8.208 -1.432 1.00 51.22 89 ARG A O 1
ATOM 685 N N . ASP A 1 90 ? 18.693 -8.730 0.392 1.00 55.69 90 ASP A N 1
ATOM 686 C CA . ASP A 1 90 ? 18.032 -7.439 0.499 1.00 55.69 90 ASP A CA 1
ATOM 687 C C . ASP A 1 90 ? 18.027 -7.087 1.991 1.00 55.69 90 ASP A C 1
ATOM 689 O O . ASP A 1 90 ? 17.212 -7.603 2.760 1.00 55.69 90 ASP A O 1
ATOM 693 N N . ASN A 1 91 ? 18.983 -6.265 2.434 1.00 59.84 91 ASN A N 1
ATOM 694 C CA . ASN A 1 91 ? 18.772 -5.511 3.667 1.00 59.84 91 ASN A CA 1
ATOM 695 C C . ASN A 1 91 ? 17.635 -4.526 3.391 1.00 59.84 91 ASN A C 1
ATOM 697 O O . ASN A 1 91 ? 17.528 -3.990 2.287 1.00 59.84 91 ASN A O 1
ATOM 701 N N . VAL A 1 92 ? 16.745 -4.335 4.361 1.00 74.75 92 VAL A N 1
ATOM 702 C CA . VAL A 1 92 ? 15.503 -3.595 4.138 1.00 74.75 92 VAL A CA 1
ATOM 703 C C . VAL A 1 92 ? 15.305 -2.586 5.254 1.00 74.75 92 VAL A C 1
ATOM 705 O O . VAL A 1 92 ? 15.374 -2.919 6.435 1.00 74.75 92 VAL A O 1
ATOM 708 N N . VAL A 1 93 ? 15.011 -1.339 4.913 1.00 82.25 93 VAL A N 1
ATOM 709 C CA . VAL A 1 93 ? 14.518 -0.375 5.900 1.00 82.25 93 VAL A CA 1
ATOM 710 C C . VAL A 1 93 ? 13.016 -0.588 6.053 1.00 82.25 93 VAL A C 1
ATOM 712 O O . VAL A 1 93 ? 12.283 -0.525 5.068 1.00 82.25 93 VAL A O 1
ATOM 715 N N . GLN A 1 94 ? 12.560 -0.857 7.278 1.00 88.94 94 GLN A N 1
ATOM 716 C CA . GLN A 1 94 ? 11.152 -1.101 7.584 1.00 88.94 94 GLN A CA 1
ATOM 717 C C . GLN A 1 94 ? 10.557 0.094 8.334 1.00 88.94 94 GLN A C 1
ATOM 719 O O . GLN A 1 94 ? 11.015 0.436 9.421 1.00 88.94 94 GLN A O 1
ATOM 724 N N . ALA A 1 95 ? 9.509 0.706 7.794 1.00 90.19 95 ALA A N 1
ATOM 725 C CA . ALA A 1 95 ? 8.689 1.708 8.472 1.00 90.19 95 ALA A CA 1
ATOM 726 C C . ALA A 1 95 ? 7.311 1.120 8.792 1.00 90.19 95 ALA A C 1
ATOM 728 O O . ALA A 1 95 ? 6.789 0.340 7.999 1.00 90.19 95 ALA A O 1
ATOM 729 N N . GLU A 1 96 ? 6.735 1.447 9.948 1.00 92.12 96 GLU A N 1
ATOM 730 C CA . GLU A 1 96 ? 5.514 0.794 10.424 1.00 92.12 96 GLU A CA 1
ATOM 731 C C . GLU A 1 96 ? 4.659 1.677 11.335 1.00 92.12 96 GLU A C 1
ATOM 733 O O . GLU A 1 96 ? 5.156 2.448 12.160 1.00 92.12 96 GLU A O 1
ATOM 738 N N . SER A 1 97 ? 3.346 1.533 11.198 1.00 89.69 97 SER A N 1
ATOM 739 C CA . SER A 1 97 ? 2.343 2.151 12.061 1.00 89.69 97 SER A CA 1
ATOM 740 C C . SER A 1 97 ? 1.270 1.140 12.456 1.00 89.69 97 SER A C 1
ATOM 742 O O . SER A 1 97 ? 0.905 0.292 11.641 1.00 89.69 97 SER A O 1
ATOM 744 N N . THR A 1 98 ? 0.758 1.249 13.685 1.00 85.50 98 THR A N 1
ATOM 745 C CA . THR A 1 98 ? -0.289 0.364 14.219 1.00 85.50 98 THR A CA 1
ATOM 746 C C . THR A 1 98 ? -1.295 1.117 15.082 1.00 85.50 98 THR A C 1
ATOM 748 O O . THR A 1 98 ? -1.032 2.240 15.523 1.00 85.50 98 THR A O 1
ATOM 751 N N . ASN A 1 99 ? -2.417 0.448 15.354 1.00 80.88 99 ASN A N 1
ATOM 752 C CA . ASN A 1 99 ? -3.491 0.909 16.226 1.00 80.88 99 ASN A CA 1
ATOM 753 C C . ASN A 1 99 ? -4.002 2.310 15.857 1.00 80.88 99 ASN A C 1
ATOM 755 O O . ASN A 1 99 ? -4.050 3.263 16.644 1.00 80.88 99 ASN A O 1
ATOM 759 N N . LEU A 1 100 ? -4.284 2.449 14.569 1.00 85.31 100 LEU A N 1
ATOM 760 C CA . LEU A 1 100 ? -4.626 3.720 13.972 1.00 85.31 100 LEU A CA 1
ATOM 761 C C . LEU A 1 100 ? -6.127 3.954 14.019 1.00 85.31 100 LEU A C 1
ATOM 763 O O . LEU A 1 100 ? -6.912 3.123 13.560 1.00 85.31 100 LEU A O 1
ATOM 767 N N . HIS A 1 101 ? -6.484 5.126 14.538 1.00 83.69 101 HIS A N 1
ATOM 768 C CA . HIS A 1 101 ? -7.859 5.560 14.720 1.00 83.69 101 HIS A CA 1
ATOM 769 C C . HIS A 1 101 ? -8.240 6.596 13.677 1.00 83.69 101 HIS A C 1
ATOM 771 O O . HIS A 1 101 ? -7.572 7.619 13.491 1.00 83.69 101 HIS A O 1
ATOM 777 N N . ILE A 1 102 ? -9.358 6.350 13.007 1.00 85.50 102 ILE A N 1
ATOM 778 C CA . ILE A 1 102 ? -9.931 7.295 12.059 1.00 85.50 102 ILE A CA 1
ATOM 779 C C . ILE A 1 102 ? -11.417 7.463 12.345 1.00 85.50 102 ILE A C 1
ATOM 781 O O . ILE A 1 102 ? -12.204 6.522 12.231 1.00 85.50 102 ILE A O 1
ATOM 785 N N . LYS A 1 103 ? -11.826 8.680 12.719 1.00 86.50 103 LYS A N 1
ATOM 786 C CA . LYS A 1 103 ? -13.240 8.972 12.979 1.00 86.50 103 LYS A CA 1
ATOM 787 C C . LYS A 1 103 ? -14.092 8.824 11.720 1.00 86.50 103 LYS A C 1
ATOM 789 O O . LYS A 1 103 ? -13.620 8.957 10.588 1.00 86.50 103 LYS A O 1
ATOM 794 N N . ALA A 1 104 ? -15.381 8.602 11.952 1.00 87.44 104 ALA A N 1
ATOM 795 C CA . ALA A 1 104 ? -16.433 8.645 10.948 1.00 87.44 104 ALA A CA 1
ATOM 796 C C . ALA A 1 104 ? -16.253 9.809 9.957 1.00 87.44 104 ALA A C 1
ATOM 798 O O . ALA A 1 104 ? -16.085 10.964 10.361 1.00 87.44 104 ALA A O 1
ATOM 799 N N . LYS A 1 105 ? -16.330 9.515 8.653 1.00 88.69 105 LYS A N 1
ATOM 800 C CA . LYS A 1 105 ? -16.271 10.504 7.558 1.00 88.69 105 LYS A CA 1
ATOM 801 C C . LYS A 1 105 ? -14.962 11.302 7.493 1.00 88.69 105 LYS A C 1
ATOM 803 O O . LYS A 1 105 ? -14.916 12.361 6.862 1.00 88.69 105 LYS A O 1
ATOM 808 N N . LYS A 1 106 ? -13.892 10.828 8.138 1.00 92.00 106 LYS A N 1
ATOM 809 C CA . LYS A 1 106 ? -12.548 11.416 8.053 1.00 92.00 106 LYS A CA 1
ATOM 810 C C . LYS A 1 106 ? -11.647 10.616 7.117 1.00 92.00 106 LYS A C 1
ATOM 812 O O . LYS A 1 106 ? -12.004 9.542 6.630 1.00 92.00 106 LYS A O 1
ATOM 817 N N . LYS A 1 107 ? -10.479 11.196 6.838 1.00 92.56 107 LYS A N 1
ATOM 818 C CA . LYS A 1 107 ? -9.396 10.580 6.072 1.00 92.56 107 LYS A CA 1
ATOM 819 C C . LYS A 1 107 ? -8.103 10.594 6.884 1.00 92.56 107 LYS A C 1
ATOM 821 O O . LYS A 1 107 ? -7.889 11.516 7.670 1.00 92.56 107 LYS A O 1
ATOM 826 N N . MET A 1 108 ? -7.259 9.613 6.627 1.00 92.25 108 MET A N 1
ATOM 827 C CA . MET A 1 108 ? -5.899 9.500 7.128 1.00 92.25 108 MET A CA 1
ATOM 828 C C . MET A 1 108 ? -4.960 9.400 5.932 1.00 92.25 108 MET A C 1
ATOM 830 O O . MET A 1 108 ? -5.265 8.688 4.976 1.00 92.25 108 MET A O 1
ATOM 834 N N . THR A 1 109 ? -3.847 10.122 5.973 1.00 94.81 109 THR A N 1
ATOM 835 C CA . THR A 1 109 ? -2.821 10.104 4.928 1.00 94.81 109 THR A CA 1
ATOM 836 C C . THR A 1 109 ? -1.522 9.577 5.510 1.00 94.81 109 THR A C 1
ATOM 838 O O . THR A 1 109 ? -1.069 10.075 6.537 1.00 94.81 109 THR A O 1
ATOM 841 N N . PHE A 1 110 ? -0.907 8.623 4.823 1.00 95.06 110 PHE A N 1
ATOM 842 C CA . PHE A 1 110 ? 0.445 8.152 5.095 1.00 95.06 110 PHE A CA 1
ATOM 843 C C . PHE A 1 110 ? 1.369 8.652 4.006 1.00 95.06 110 PHE A C 1
ATOM 845 O O . PHE A 1 110 ? 1.016 8.581 2.827 1.00 95.06 110 PHE A O 1
ATOM 852 N N . SER A 1 111 ? 2.551 9.102 4.406 1.00 95.12 111 SER A N 1
ATOM 853 C CA . SER A 1 111 ? 3.600 9.507 3.481 1.00 95.12 111 SER A CA 1
ATOM 854 C C . SER A 1 111 ? 4.929 8.916 3.917 1.00 95.12 111 SER A C 1
ATOM 856 O O . SER A 1 111 ? 5.359 9.095 5.060 1.00 95.12 111 SER A O 1
ATOM 858 N N . ILE A 1 112 ? 5.575 8.230 2.982 1.00 94.50 112 ILE A N 1
ATOM 859 C CA . ILE A 1 112 ? 6.924 7.688 3.107 1.00 94.50 112 ILE A CA 1
ATOM 860 C C . ILE A 1 112 ? 7.782 8.455 2.119 1.00 94.50 112 ILE A C 1
ATOM 862 O O . ILE A 1 112 ? 7.504 8.422 0.924 1.00 94.50 112 ILE A O 1
ATOM 866 N N . ASN A 1 113 ? 8.813 9.126 2.613 1.00 93.81 113 ASN A N 1
ATOM 867 C CA . ASN A 1 113 ? 9.825 9.756 1.784 1.00 93.81 113 ASN A CA 1
ATOM 868 C C . ASN A 1 113 ? 11.137 9.011 1.983 1.00 93.81 113 ASN A C 1
ATOM 870 O O . ASN A 1 113 ? 11.553 8.757 3.118 1.00 93.81 113 ASN A O 1
ATOM 874 N N . TYR A 1 114 ? 11.782 8.651 0.884 1.00 91.19 114 TYR A N 1
ATOM 875 C CA . TYR A 1 114 ? 13.058 7.955 0.912 1.00 91.19 114 TYR A CA 1
ATOM 876 C C . TYR A 1 114 ? 13.957 8.416 -0.217 1.00 91.19 114 TYR A C 1
ATOM 878 O O . TYR A 1 114 ? 13.483 8.903 -1.236 1.00 91.19 114 TYR A O 1
ATOM 886 N N . LYS A 1 115 ? 15.262 8.260 -0.027 1.00 86.62 115 LYS A N 1
ATOM 887 C CA . LYS A 1 115 ? 16.282 8.646 -0.985 1.00 86.62 115 LYS A CA 1
ATOM 888 C C . LYS A 1 115 ? 17.109 7.440 -1.393 1.00 86.62 115 LYS A C 1
ATOM 890 O O . LYS A 1 115 ? 17.748 6.836 -0.542 1.00 86.62 115 LYS A O 1
ATOM 895 N N . GLN A 1 116 ? 17.143 7.105 -2.676 1.00 78.00 116 GLN A N 1
ATOM 896 C CA . GLN A 1 116 ? 18.036 6.063 -3.180 1.00 78.00 116 GLN A CA 1
ATOM 897 C C . GLN A 1 116 ? 19.454 6.587 -3.414 1.00 78.00 116 GLN A C 1
ATOM 899 O O . GLN A 1 116 ? 19.679 7.679 -3.940 1.00 78.00 116 GLN A O 1
ATOM 904 N N . THR A 1 117 ? 20.443 5.785 -3.042 1.00 70.88 117 THR A N 1
ATOM 905 C CA . THR A 1 117 ? 21.852 6.158 -3.126 1.00 70.88 117 THR A CA 1
ATOM 906 C C . THR A 1 117 ? 22.453 5.674 -4.442 1.00 70.88 117 THR A C 1
ATOM 908 O O . THR A 1 117 ? 22.552 4.479 -4.712 1.00 70.88 117 THR A O 1
ATOM 911 N N . VAL A 1 118 ? 22.966 6.602 -5.253 1.00 68.44 118 VAL A N 1
ATOM 912 C CA . VAL A 1 118 ? 23.631 6.275 -6.532 1.00 68.44 118 VAL A CA 1
ATOM 913 C C . VAL A 1 118 ? 25.005 5.613 -6.362 1.00 68.44 118 VAL A C 1
ATOM 915 O O . VAL A 1 118 ? 25.545 5.078 -7.326 1.00 68.44 118 VAL A O 1
ATOM 918 N N . ALA A 1 119 ? 25.577 5.609 -5.154 1.00 65.38 119 ALA A N 1
ATOM 919 C CA . ALA A 1 119 ? 26.877 4.996 -4.873 1.00 65.38 119 ALA A CA 1
ATOM 920 C C . ALA A 1 119 ? 26.910 3.510 -5.267 1.00 65.38 119 ALA A C 1
ATOM 922 O O . ALA A 1 119 ? 27.870 3.052 -5.881 1.00 65.38 119 ALA A O 1
ATOM 923 N N . HIS A 1 120 ? 25.825 2.776 -5.013 1.00 59.78 120 HIS A N 1
ATOM 924 C CA . HIS A 1 120 ? 25.734 1.359 -5.357 1.00 59.78 120 HIS A CA 1
ATOM 925 C C . HIS A 1 120 ? 25.702 1.130 -6.888 1.00 59.78 120 HIS A C 1
ATOM 927 O O . HIS A 1 120 ? 26.345 0.206 -7.389 1.00 59.78 120 HIS A O 1
ATOM 933 N N . LYS A 1 121 ? 25.081 2.043 -7.660 1.00 60.34 121 LYS A N 1
ATOM 934 C CA . LYS A 1 121 ? 25.158 2.077 -9.139 1.00 60.34 121 LYS A CA 1
ATOM 935 C C . LYS A 1 121 ? 26.597 2.256 -9.624 1.00 60.34 121 LYS A C 1
ATOM 937 O O . LYS A 1 121 ? 27.020 1.574 -10.553 1.0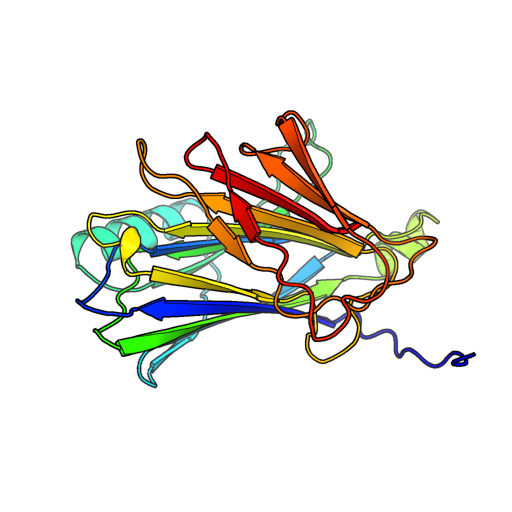0 60.34 121 LYS A O 1
ATOM 942 N N . ILE A 1 122 ? 27.323 3.188 -9.003 1.00 63.22 122 ILE A N 1
ATOM 943 C CA . ILE A 1 122 ? 28.696 3.555 -9.374 1.00 63.22 122 ILE A CA 1
ATOM 944 C C . ILE A 1 122 ? 29.661 2.398 -9.096 1.00 63.22 122 ILE A C 1
ATOM 946 O O . ILE A 1 122 ? 30.521 2.115 -9.922 1.00 63.22 122 ILE A O 1
ATOM 950 N N . ILE A 1 123 ? 29.497 1.709 -7.966 1.00 62.69 123 ILE A N 1
ATOM 951 C CA . ILE A 1 123 ? 30.415 0.645 -7.538 1.00 62.69 123 ILE A CA 1
ATOM 952 C C . ILE A 1 123 ? 30.214 -0.645 -8.347 1.00 62.69 123 ILE A C 1
ATOM 954 O O . ILE A 1 123 ? 31.194 -1.291 -8.710 1.00 62.69 123 ILE A O 1
ATOM 958 N N . TYR A 1 124 ? 28.968 -1.030 -8.647 1.00 67.88 124 TYR A N 1
ATOM 959 C CA . TYR A 1 124 ? 28.672 -2.352 -9.225 1.00 67.88 124 TYR A CA 1
ATOM 960 C C . TYR A 1 124 ? 28.224 -2.337 -10.692 1.00 67.88 124 TYR A C 1
ATOM 962 O O . TYR A 1 124 ? 28.036 -3.407 -11.272 1.00 67.88 124 TYR A O 1
ATOM 970 N N . GLY A 1 125 ? 28.022 -1.163 -11.299 1.00 64.69 125 GLY A N 1
ATOM 971 C CA . GLY A 1 125 ? 27.678 -1.033 -12.721 1.00 64.69 125 GLY A CA 1
ATOM 972 C C . GLY A 1 125 ? 26.322 -1.633 -13.120 1.00 64.69 125 GLY A C 1
ATOM 973 O O . GLY A 1 125 ? 26.100 -1.914 -14.296 1.00 64.69 125 GLY A O 1
ATOM 974 N N . LYS A 1 126 ? 25.409 -1.860 -12.165 1.00 64.81 126 LYS A N 1
ATOM 975 C CA . LYS A 1 126 ? 24.085 -2.456 -12.416 1.00 64.81 126 LYS A CA 1
ATOM 976 C C . LYS A 1 126 ? 22.991 -1.397 -12.551 1.00 64.81 126 LYS A C 1
ATOM 978 O O . LYS A 1 126 ? 23.034 -0.353 -11.900 1.00 64.81 126 LYS A O 1
ATOM 983 N N . LYS A 1 127 ? 21.980 -1.696 -13.380 1.00 68.69 127 LYS A N 1
ATOM 984 C CA . LYS A 1 127 ? 20.713 -0.950 -13.417 1.00 68.69 127 LYS A CA 1
ATOM 985 C C . LYS A 1 127 ? 20.087 -1.015 -12.019 1.00 68.69 127 LYS A C 1
ATOM 987 O O . LYS A 1 127 ? 19.865 -2.108 -11.505 1.00 68.69 127 LYS A O 1
ATOM 992 N N . MET A 1 128 ? 19.855 0.144 -11.413 1.00 72.94 128 MET A N 1
ATOM 993 C CA . MET A 1 128 ? 19.201 0.250 -10.108 1.00 72.94 128 MET A CA 1
ATOM 994 C C . MET A 1 128 ? 17.695 0.244 -10.321 1.00 72.94 128 MET A C 1
ATOM 996 O O . MET A 1 128 ? 17.199 0.960 -11.192 1.00 72.94 128 MET A O 1
ATOM 1000 N N . LEU A 1 129 ? 16.996 -0.579 -9.549 1.00 77.88 129 LEU A N 1
ATOM 1001 C CA . LEU A 1 129 ? 15.542 -0.600 -9.538 1.00 77.88 129 LEU A CA 1
ATOM 1002 C C . LEU A 1 129 ? 15.045 0.355 -8.455 1.00 77.88 129 LEU A C 1
ATOM 1004 O O . LEU A 1 129 ? 15.567 0.365 -7.337 1.00 77.88 129 LEU A O 1
ATOM 1008 N N . ASN A 1 130 ? 14.026 1.140 -8.783 1.00 84.12 130 ASN A N 1
ATOM 1009 C CA . ASN A 1 130 ? 13.295 1.941 -7.814 1.00 84.12 130 ASN A CA 1
ATOM 1010 C C . ASN A 1 130 ? 12.344 1.012 -7.065 1.00 84.12 130 ASN A C 1
ATOM 1012 O O . ASN A 1 130 ? 11.202 0.821 -7.477 1.00 84.12 130 ASN A O 1
ATOM 1016 N N . ARG A 1 131 ? 12.858 0.385 -6.000 1.00 86.56 131 ARG A N 1
ATOM 1017 C CA . ARG A 1 131 ? 12.135 -0.610 -5.209 1.00 86.56 131 ARG A CA 1
ATOM 1018 C C . ARG A 1 131 ? 11.482 0.007 -3.994 1.00 86.56 131 ARG A C 1
ATOM 1020 O O . ARG A 1 131 ? 12.127 0.727 -3.237 1.00 86.56 131 ARG A O 1
ATOM 1027 N N . ALA A 1 132 ? 10.224 -0.341 -3.783 1.00 91.25 132 ALA A N 1
ATOM 1028 C CA . ALA A 1 132 ? 9.526 -0.098 -2.537 1.00 91.25 132 ALA A CA 1
ATOM 1029 C C . ALA A 1 132 ? 8.325 -1.024 -2.438 1.00 91.25 132 ALA A C 1
ATOM 1031 O O . ALA A 1 132 ? 7.686 -1.382 -3.424 1.00 91.25 132 ALA A O 1
ATOM 1032 N N . SER A 1 133 ? 8.009 -1.387 -1.211 1.00 93.56 133 SER A N 1
ATOM 1033 C CA . SER A 1 133 ? 7.043 -2.422 -0.919 1.00 93.56 133 SER A CA 1
ATOM 1034 C C . SER A 1 133 ? 6.174 -1.932 0.231 1.00 93.56 133 SER A C 1
ATOM 1036 O O . SER A 1 133 ? 6.680 -1.763 1.334 1.00 93.56 133 SER A O 1
ATOM 1038 N N . VAL A 1 134 ? 4.886 -1.674 -0.004 1.00 94.75 134 VAL A N 1
ATOM 1039 C CA . VAL A 1 134 ? 3.983 -1.124 1.020 1.00 94.75 134 VAL A CA 1
ATOM 1040 C C . VAL A 1 134 ? 2.822 -2.066 1.295 1.00 94.75 134 VAL A C 1
ATOM 1042 O O . VAL A 1 134 ? 2.102 -2.486 0.396 1.00 94.75 134 VAL A O 1
ATOM 1045 N N . VAL A 1 135 ? 2.628 -2.397 2.561 1.00 94.25 135 VAL A N 1
ATOM 1046 C CA . VAL A 1 135 ? 1.543 -3.238 3.048 1.00 94.25 135 VAL A CA 1
ATOM 1047 C C . VAL A 1 135 ? 0.506 -2.354 3.716 1.00 94.25 135 VAL A C 1
ATOM 1049 O O . VAL A 1 135 ? 0.834 -1.567 4.602 1.00 94.25 135 VAL A O 1
ATOM 1052 N N . LEU A 1 136 ? -0.739 -2.516 3.293 1.00 94.00 136 LEU A N 1
ATOM 1053 C CA . LEU A 1 136 ? -1.911 -1.881 3.851 1.00 94.00 136 LEU A CA 1
ATOM 1054 C C . LEU A 1 136 ? -2.795 -2.939 4.500 1.00 94.00 136 LEU A C 1
ATOM 1056 O O . LEU A 1 136 ? -3.404 -3.777 3.830 1.00 94.00 136 LEU A O 1
ATOM 1060 N N . ASP A 1 137 ? -2.874 -2.844 5.814 1.00 91.75 137 ASP A N 1
ATOM 1061 C CA . ASP A 1 137 ? -3.631 -3.731 6.670 1.00 91.75 137 ASP A CA 1
ATOM 1062 C C . ASP A 1 137 ? -4.890 -3.021 7.139 1.00 91.75 137 ASP A C 1
ATOM 1064 O O . ASP A 1 137 ? -4.842 -2.081 7.928 1.00 91.75 137 ASP A O 1
ATOM 1068 N N . MET A 1 138 ? -6.035 -3.465 6.638 1.00 89.94 138 MET A N 1
ATOM 1069 C CA . MET A 1 138 ? -7.340 -2.974 7.060 1.00 89.94 138 MET A CA 1
ATOM 1070 C C . MET A 1 138 ? -8.009 -4.069 7.870 1.00 89.94 138 MET A C 1
ATOM 1072 O O . MET A 1 138 ? -8.786 -4.852 7.330 1.00 89.94 138 MET A O 1
ATOM 1076 N N . TYR A 1 139 ? -7.673 -4.162 9.153 1.00 80.06 139 TYR A N 1
ATOM 1077 C CA . TYR A 1 139 ? -8.247 -5.164 10.042 1.00 80.06 139 TYR A CA 1
ATOM 1078 C C . TYR A 1 139 ? -9.367 -4.579 10.910 1.00 80.06 139 TYR A C 1
ATOM 1080 O O . TYR A 1 139 ? -9.673 -3.392 10.856 1.00 80.06 139 TYR A O 1
ATOM 1088 N N . GLY A 1 140 ? -10.041 -5.450 11.662 1.00 76.06 140 GLY A N 1
ATOM 1089 C CA . GLY A 1 140 ? -11.127 -5.063 12.562 1.00 76.06 140 GLY A CA 1
ATOM 1090 C C . GLY A 1 140 ? -12.528 -5.122 11.942 1.00 76.06 140 GLY A C 1
ATOM 1091 O O . GLY A 1 140 ? -12.721 -5.340 10.744 1.00 76.06 140 GLY A O 1
ATOM 1092 N N . GLY A 1 141 ? -13.540 -4.950 12.798 1.00 74.31 141 GLY A N 1
ATOM 1093 C CA . GLY A 1 141 ? -14.958 -5.103 12.440 1.00 74.31 141 GLY A CA 1
ATOM 1094 C C . GLY A 1 141 ? -15.507 -4.032 11.490 1.00 74.31 141 GLY A C 1
ATOM 1095 O O . GLY A 1 141 ? -16.612 -4.178 10.978 1.00 74.31 141 GLY A O 1
ATOM 1096 N N . THR A 1 142 ? -14.746 -2.969 11.232 1.00 80.81 142 THR A N 1
ATOM 1097 C CA . THR A 1 142 ? -15.146 -1.834 10.388 1.00 80.81 142 THR A CA 1
ATOM 1098 C C . THR A 1 142 ? -14.413 -1.789 9.049 1.00 80.81 142 THR A C 1
ATOM 1100 O O . THR A 1 142 ? -14.605 -0.839 8.293 1.00 80.81 142 THR A O 1
ATOM 1103 N N . ALA A 1 143 ? -13.633 -2.822 8.701 1.00 82.19 143 ALA A N 1
ATOM 1104 C CA . ALA A 1 143 ? -12.864 -2.875 7.453 1.00 82.19 143 ALA A CA 1
ATOM 1105 C C . ALA A 1 143 ? -13.720 -2.624 6.194 1.00 82.19 143 ALA A C 1
ATOM 1107 O O . ALA A 1 143 ? -13.292 -1.938 5.275 1.00 82.19 143 ALA A O 1
ATOM 1108 N N . GLU A 1 144 ? -14.972 -3.087 6.174 1.00 85.50 144 GLU A N 1
ATOM 1109 C CA . GLU A 1 144 ? -15.919 -2.851 5.068 1.00 85.50 144 GLU A CA 1
ATOM 1110 C C . GLU A 1 144 ? -16.347 -1.382 4.893 1.00 85.50 144 GLU A C 1
ATOM 1112 O O . GLU A 1 144 ? -16.914 -1.006 3.867 1.00 85.50 144 GLU A O 1
ATOM 1117 N N . LYS A 1 145 ? -16.098 -0.541 5.900 1.00 86.88 145 LYS A N 1
ATOM 1118 C CA . LYS A 1 145 ? -16.373 0.902 5.885 1.00 86.88 145 LYS A CA 1
ATOM 1119 C C . LYS A 1 145 ? -15.153 1.715 5.453 1.00 86.88 145 LYS A C 1
ATOM 1121 O O . LYS A 1 145 ? -15.281 2.925 5.231 1.00 86.88 145 LYS A O 1
ATOM 1126 N N . LEU A 1 146 ? -13.995 1.068 5.330 1.00 90.88 146 LEU A N 1
ATOM 1127 C CA . LEU A 1 146 ? -12.744 1.683 4.922 1.00 90.88 146 LEU A CA 1
ATOM 1128 C C . LEU A 1 146 ? -12.565 1.622 3.410 1.00 90.88 146 LEU A C 1
ATOM 1130 O O . LEU A 1 146 ? -12.920 0.655 2.744 1.00 90.88 146 LEU A O 1
ATOM 1134 N N . VAL A 1 147 ? -11.976 2.683 2.871 1.00 92.88 147 VAL A N 1
ATOM 1135 C CA . VAL A 1 147 ? -11.555 2.753 1.474 1.00 92.88 147 VAL A CA 1
ATOM 1136 C C . VAL A 1 147 ? -10.134 3.261 1.427 1.00 92.88 147 VAL A C 1
ATOM 1138 O O . VAL A 1 147 ? -9.867 4.392 1.834 1.00 92.88 147 VAL A O 1
ATOM 1141 N N . GLY A 1 148 ? -9.239 2.430 0.906 1.00 93.56 148 GLY A N 1
ATOM 1142 C CA . GLY A 1 148 ? -7.886 2.834 0.559 1.00 93.56 148 GLY A CA 1
ATOM 1143 C C . GLY A 1 148 ? -7.844 3.515 -0.803 1.00 93.56 148 GLY A C 1
ATOM 1144 O O . GLY A 1 148 ? -8.570 3.154 -1.727 1.00 93.56 148 GLY A O 1
ATOM 1145 N N . THR A 1 149 ? -6.969 4.496 -0.937 1.00 95.81 149 THR A N 1
ATOM 1146 C CA . THR A 1 149 ? -6.507 5.037 -2.209 1.00 95.81 149 THR A CA 1
ATOM 1147 C C . THR A 1 149 ? -4.993 4.916 -2.209 1.00 95.81 149 THR A C 1
ATOM 1149 O O . THR A 1 149 ? -4.320 5.461 -1.329 1.00 95.81 149 THR A O 1
ATOM 1152 N N . ILE A 1 150 ? -4.492 4.147 -3.167 1.00 95.88 150 ILE A N 1
ATOM 1153 C CA . ILE A 1 150 ? -3.072 3.896 -3.390 1.00 95.88 150 ILE A CA 1
ATOM 1154 C C . ILE A 1 150 ? -2.653 4.756 -4.572 1.00 95.88 150 ILE A C 1
ATOM 1156 O O . ILE A 1 150 ? -3.389 4.853 -5.553 1.00 95.88 150 ILE A O 1
ATOM 1160 N N . PHE A 1 151 ? -1.486 5.375 -4.460 1.00 96.00 151 PHE A N 1
ATOM 1161 C CA . PHE A 1 151 ? -0.913 6.204 -5.505 1.00 96.00 151 PHE A CA 1
ATOM 1162 C C . PHE A 1 151 ? 0.415 5.604 -5.963 1.00 96.00 151 PHE A C 1
ATOM 1164 O O . PHE A 1 151 ? 1.139 5.006 -5.159 1.00 96.00 151 PHE A O 1
ATOM 1171 N N . SER A 1 152 ? 0.747 5.787 -7.241 1.00 95.50 152 SER A N 1
ATOM 1172 C CA . SER A 1 152 ? 2.105 5.547 -7.726 1.00 95.50 152 SER A CA 1
ATOM 1173 C C . SER A 1 152 ? 3.096 6.455 -6.982 1.00 95.50 152 SER A C 1
ATOM 1175 O O . SER A 1 152 ? 2.699 7.504 -6.454 1.00 95.50 152 SER A O 1
ATOM 1177 N N . PRO A 1 153 ? 4.390 6.095 -6.919 1.00 94.44 153 PRO A N 1
ATOM 1178 C CA . PRO A 1 153 ? 5.379 6.989 -6.334 1.00 94.44 153 PRO A CA 1
ATOM 1179 C C . PRO A 1 153 ? 5.350 8.362 -7.016 1.00 94.44 153 PRO A C 1
ATOM 1181 O O . PRO A 1 153 ? 5.189 8.454 -8.230 1.00 94.44 153 PRO A O 1
ATOM 1184 N N . ASN A 1 154 ? 5.512 9.414 -6.219 1.00 94.44 154 ASN A N 1
ATOM 1185 C CA . ASN A 1 154 ? 5.540 10.827 -6.607 1.00 94.44 154 ASN A CA 1
ATOM 1186 C C . ASN A 1 154 ? 4.244 11.396 -7.200 1.00 94.44 154 ASN A C 1
ATOM 1188 O O . ASN A 1 154 ? 4.239 12.572 -7.568 1.00 94.44 154 ASN A O 1
ATOM 1192 N N . TYR A 1 155 ? 3.150 10.628 -7.258 1.00 95.00 155 TYR A N 1
ATOM 1193 C CA . TYR A 1 155 ? 1.871 11.114 -7.781 1.00 95.00 155 TYR A CA 1
ATOM 1194 C C . TYR A 1 155 ? 1.483 12.474 -7.152 1.00 95.00 155 TYR A C 1
ATOM 1196 O O . TYR A 1 155 ? 1.564 12.624 -5.926 1.00 95.00 155 TYR A O 1
ATOM 1204 N N . PRO A 1 156 ? 1.048 13.475 -7.947 1.00 95.06 156 PRO A N 1
ATOM 1205 C CA . PRO A 1 156 ? 0.638 13.387 -9.357 1.00 95.06 156 PRO A CA 1
ATOM 1206 C C . PRO A 1 156 ? 1.777 13.553 -10.378 1.00 95.06 156 PRO A C 1
ATOM 1208 O O . PRO A 1 156 ? 1.516 13.738 -11.560 1.00 95.06 156 PRO A O 1
ATOM 1211 N N . GLN A 1 157 ? 3.038 13.549 -9.945 1.00 93.62 157 GLN A N 1
ATOM 1212 C CA . GLN A 1 157 ? 4.176 13.507 -10.864 1.00 93.62 157 GLN A CA 1
ATOM 1213 C C . GLN A 1 157 ? 4.400 12.083 -11.386 1.00 93.62 157 GLN A C 1
ATOM 1215 O O . GLN A 1 157 ? 3.900 11.112 -10.816 1.00 93.62 157 GLN A O 1
ATOM 1220 N N . ALA A 1 158 ? 5.192 11.969 -12.454 1.00 90.75 158 ALA A N 1
ATOM 1221 C CA . ALA A 1 158 ? 5.576 10.682 -13.018 1.00 90.75 158 ALA A CA 1
ATOM 1222 C C . ALA A 1 158 ? 6.271 9.789 -11.972 1.00 90.75 158 ALA A C 1
ATOM 1224 O O . ALA A 1 158 ? 7.111 10.250 -11.186 1.00 90.75 158 ALA A O 1
ATOM 1225 N N . TYR A 1 159 ? 5.940 8.497 -11.995 1.00 91.56 159 TYR A N 1
ATOM 1226 C CA . TYR A 1 159 ? 6.665 7.491 -11.224 1.00 91.56 159 TYR A CA 1
ATOM 1227 C C . TYR A 1 159 ? 8.106 7.361 -11.746 1.00 91.56 159 TYR A C 1
ATOM 1229 O O . TYR A 1 159 ? 8.393 7.702 -12.897 1.00 91.56 159 TYR A O 1
ATOM 1237 N N . PRO A 1 160 ? 9.056 6.914 -10.911 1.00 89.19 160 PRO A N 1
ATOM 1238 C CA . PRO A 1 160 ? 10.449 6.845 -11.317 1.00 89.19 160 PRO A CA 1
ATOM 1239 C C . PRO A 1 160 ? 10.680 5.750 -12.365 1.00 89.19 160 PRO A C 1
ATOM 1241 O O . PRO A 1 160 ? 10.112 4.663 -12.288 1.00 89.19 160 PRO A O 1
ATOM 1244 N N . ASN A 1 161 ? 11.604 6.001 -13.294 1.00 87.00 161 ASN A N 1
ATOM 1245 C CA . ASN A 1 161 ? 12.054 4.994 -14.256 1.00 87.00 161 ASN A CA 1
ATOM 1246 C C . ASN A 1 161 ? 12.556 3.731 -13.547 1.00 87.00 161 ASN A C 1
ATOM 1248 O O . ASN A 1 161 ? 13.241 3.819 -12.528 1.00 87.00 161 ASN A O 1
ATOM 1252 N N . SER A 1 162 ? 12.372 2.559 -14.159 1.00 87.44 162 SER A N 1
ATOM 1253 C CA . SER A 1 162 ? 12.792 1.280 -13.554 1.00 87.44 162 SER A CA 1
ATOM 1254 C C . SER A 1 162 ? 12.112 1.021 -12.203 1.00 87.44 162 SER A C 1
ATOM 1256 O O . SER A 1 162 ? 12.765 0.549 -11.268 1.00 87.44 162 SER A O 1
ATOM 1258 N N . ALA A 1 163 ? 10.837 1.399 -12.095 1.00 89.88 163 ALA A N 1
ATOM 1259 C CA . ALA A 1 163 ? 9.994 1.087 -10.953 1.00 89.88 163 ALA A CA 1
ATOM 1260 C C . ALA A 1 163 ? 9.939 -0.432 -10.733 1.00 89.88 163 ALA A C 1
ATOM 1262 O O . ALA A 1 163 ? 9.886 -1.212 -11.672 1.00 89.88 163 ALA A O 1
ATOM 1263 N N . ASP A 1 164 ? 10.002 -0.844 -9.476 1.00 92.00 164 ASP A N 1
ATOM 1264 C CA . ASP A 1 164 ? 9.739 -2.210 -9.025 1.00 92.00 164 ASP A CA 1
ATOM 1265 C C . ASP A 1 164 ? 9.006 -2.064 -7.689 1.00 92.00 164 ASP A C 1
ATOM 1267 O O . ASP A 1 164 ? 9.574 -2.194 -6.601 1.00 92.00 164 ASP A O 1
ATOM 1271 N N . ILE A 1 165 ? 7.760 -1.603 -7.790 1.00 94.38 165 ILE A N 1
ATOM 1272 C CA . ILE A 1 165 ? 6.966 -1.122 -6.661 1.00 94.38 165 ILE A CA 1
ATOM 1273 C C . ILE A 1 165 ? 5.834 -2.094 -6.413 1.00 94.38 165 ILE A C 1
ATOM 1275 O O . ILE A 1 165 ? 5.120 -2.482 -7.337 1.00 94.38 165 ILE A O 1
ATOM 1279 N N . SER A 1 166 ? 5.635 -2.466 -5.158 1.00 96.50 166 SER A N 1
ATOM 1280 C CA . SER A 1 166 ? 4.600 -3.419 -4.810 1.00 96.50 166 SER A CA 1
ATOM 1281 C C . SER A 1 166 ? 3.726 -2.954 -3.661 1.00 96.50 166 SER A C 1
ATOM 1283 O O . SER A 1 166 ? 4.188 -2.348 -2.691 1.00 96.50 166 SER A O 1
ATOM 1285 N N . TRP A 1 167 ? 2.449 -3.306 -3.753 1.00 97.31 167 TRP A N 1
ATOM 1286 C CA . TRP A 1 167 ? 1.464 -3.043 -2.721 1.00 97.31 167 TRP A CA 1
ATOM 1287 C C . TRP A 1 167 ? 0.764 -4.330 -2.315 1.00 97.31 167 TRP A C 1
ATOM 1289 O O . TRP A 1 167 ? 0.291 -5.082 -3.163 1.00 97.31 167 TRP A O 1
ATOM 1299 N N . TRP A 1 168 ? 0.655 -4.564 -1.013 1.00 96.81 168 TRP A N 1
ATOM 1300 C CA . TRP A 1 168 ? -0.200 -5.609 -0.462 1.00 96.81 168 TRP A CA 1
ATOM 1301 C C . TRP A 1 168 ? -1.379 -4.954 0.219 1.00 96.81 168 TRP A C 1
ATOM 1303 O O . TRP A 1 168 ? -1.194 -4.078 1.057 1.00 96.81 168 TRP A O 1
ATOM 1313 N N . VAL A 1 169 ? -2.581 -5.414 -0.091 1.00 96.38 169 VAL A N 1
ATOM 1314 C CA . VAL A 1 169 ? -3.792 -5.022 0.625 1.00 96.38 169 VAL A CA 1
ATOM 1315 C C . VAL A 1 169 ? -4.333 -6.257 1.317 1.00 96.38 169 VAL A C 1
ATOM 1317 O O . VAL A 1 169 ? -4.579 -7.269 0.659 1.00 96.38 169 VAL A O 1
ATOM 1320 N N . ARG A 1 170 ? -4.510 -6.190 2.637 1.00 95.25 170 ARG A N 1
ATOM 1321 C CA . ARG A 1 170 ? -5.062 -7.284 3.440 1.00 95.25 170 ARG A CA 1
ATOM 1322 C C . ARG A 1 170 ? -6.284 -6.806 4.207 1.00 95.25 170 ARG A C 1
ATOM 1324 O O . ARG A 1 170 ? -6.262 -5.760 4.851 1.00 95.25 170 ARG A O 1
ATOM 1331 N N . VAL A 1 171 ? -7.341 -7.604 4.137 1.00 94.31 171 VAL A N 1
ATOM 1332 C CA . VAL A 1 171 ? -8.593 -7.418 4.881 1.00 94.31 171 VAL A CA 1
ATOM 1333 C C . VAL A 1 171 ? -8.844 -8.644 5.772 1.00 94.31 171 VAL A C 1
ATOM 1335 O O . VAL A 1 171 ? -8.122 -9.642 5.645 1.00 94.31 171 VAL A O 1
ATOM 1338 N N . PRO A 1 172 ? -9.826 -8.618 6.696 1.00 93.19 172 PRO A N 1
ATOM 1339 C CA . PRO A 1 172 ? -10.118 -9.763 7.547 1.00 93.19 172 PRO A CA 1
ATOM 1340 C C . PRO A 1 172 ? -10.532 -10.990 6.728 1.00 93.19 172 PRO A C 1
ATOM 1342 O O . PRO A 1 172 ? -11.128 -10.877 5.654 1.00 93.19 172 PRO A O 1
ATOM 1345 N N . GLN A 1 173 ? -10.257 -12.179 7.262 1.00 92.56 173 GLN A N 1
ATOM 1346 C CA . GLN A 1 173 ? -10.663 -13.436 6.640 1.00 92.56 173 GLN A CA 1
ATOM 1347 C C . GLN A 1 173 ? -12.186 -13.481 6.415 1.00 92.56 173 GLN A C 1
ATOM 1349 O O . GLN A 1 173 ? -12.967 -13.001 7.234 1.00 92.56 173 GLN A O 1
ATOM 1354 N N . GLY A 1 174 ? -12.608 -14.056 5.286 1.00 92.06 174 GLY A N 1
ATOM 1355 C CA . GLY A 1 174 ? -14.016 -14.094 4.873 1.00 92.06 174 GLY A CA 1
ATOM 1356 C C . GLY A 1 174 ? -14.501 -12.825 4.161 1.00 92.06 174 GLY A C 1
ATOM 1357 O O . GLY A 1 174 ? -15.635 -12.793 3.689 1.00 92.06 174 GLY A O 1
ATOM 1358 N N . LYS A 1 175 ? -13.655 -11.795 4.045 1.00 93.00 175 LYS A N 1
ATOM 1359 C CA . LYS A 1 175 ? -13.861 -10.638 3.163 1.00 93.00 175 LYS A CA 1
ATOM 1360 C C . LYS A 1 175 ? -12.959 -10.756 1.931 1.00 93.00 175 LYS A C 1
ATOM 1362 O O . LYS A 1 175 ? -12.032 -11.563 1.909 1.00 93.00 175 LYS A O 1
ATOM 1367 N N . ASN A 1 176 ? -13.228 -9.939 0.920 1.00 94.69 176 ASN A N 1
ATOM 1368 C CA . ASN A 1 176 ? -12.396 -9.789 -0.271 1.00 94.69 176 ASN A CA 1
ATOM 1369 C C . ASN A 1 176 ? -12.064 -8.316 -0.527 1.00 94.69 176 ASN A C 1
ATOM 1371 O O . ASN A 1 176 ? -12.658 -7.414 0.065 1.00 94.69 176 ASN A O 1
ATOM 1375 N N . VAL A 1 177 ? -11.076 -8.086 -1.387 1.00 96.06 177 VAL A N 1
ATOM 1376 C CA . VAL A 1 177 ? -10.624 -6.756 -1.787 1.00 96.06 177 VAL A CA 1
ATOM 1377 C C . VAL A 1 177 ? -11.233 -6.427 -3.143 1.00 96.06 177 VAL A C 1
ATOM 1379 O O . VAL A 1 177 ? -11.113 -7.206 -4.088 1.00 96.06 177 VAL A O 1
ATOM 1382 N N . MET A 1 178 ? -11.862 -5.257 -3.239 1.00 95.94 178 MET A N 1
ATOM 1383 C CA . MET A 1 178 ? -12.330 -4.676 -4.493 1.00 95.94 178 MET A CA 1
ATOM 1384 C C . MET A 1 178 ? -11.467 -3.459 -4.824 1.00 95.94 178 MET A C 1
ATOM 1386 O O . MET A 1 178 ? -11.391 -2.510 -4.044 1.00 95.94 178 MET A O 1
ATOM 1390 N N . LEU A 1 179 ? -10.821 -3.496 -5.983 1.00 96.56 179 LEU A N 1
ATOM 1391 C CA . LEU A 1 179 ? -9.994 -2.431 -6.529 1.00 96.56 179 LEU A CA 1
ATOM 1392 C C . LEU A 1 179 ? -10.733 -1.773 -7.690 1.00 96.56 179 LEU A C 1
ATOM 1394 O O . LEU A 1 179 ? -11.227 -2.462 -8.578 1.00 96.56 179 LEU A O 1
ATOM 1398 N N . ASN A 1 180 ? -10.771 -0.445 -7.693 1.00 95.38 180 ASN A N 1
ATOM 1399 C CA . ASN A 1 180 ? -11.210 0.344 -8.836 1.00 95.38 180 ASN A CA 1
ATOM 1400 C C . ASN A 1 180 ? -10.029 1.185 -9.320 1.00 95.38 180 ASN A C 1
ATOM 1402 O O . ASN A 1 180 ? -9.468 1.948 -8.528 1.00 95.38 180 ASN A O 1
ATOM 1406 N N . ILE A 1 181 ? -9.658 1.048 -10.592 1.00 94.81 181 ILE A N 1
ATOM 1407 C CA . ILE A 1 181 ? -8.627 1.893 -11.202 1.00 94.81 181 ILE A CA 1
ATOM 1408 C C . ILE A 1 181 ? -9.256 3.249 -11.515 1.00 94.81 181 ILE A C 1
ATOM 1410 O O . ILE A 1 181 ? -10.197 3.335 -12.298 1.00 94.81 181 ILE A O 1
ATOM 1414 N N . LEU A 1 182 ? -8.767 4.295 -10.849 1.00 92.75 182 LEU A N 1
ATOM 1415 C CA . LEU A 1 182 ? -9.281 5.659 -11.005 1.00 92.75 182 LEU A CA 1
ATOM 1416 C C . LEU A 1 182 ? -8.572 6.419 -12.128 1.00 92.75 182 LEU A C 1
ATOM 1418 O O . LEU A 1 182 ? -9.191 7.238 -12.797 1.00 92.75 182 LEU A O 1
ATOM 1422 N N . GLU A 1 183 ? -7.280 6.157 -12.295 1.00 92.69 183 GLU A N 1
ATOM 1423 C CA . GLU A 1 183 ? -6.397 6.809 -13.254 1.00 92.69 183 GLU A CA 1
ATOM 1424 C C . GLU A 1 183 ? -5.267 5.831 -13.596 1.00 92.69 183 GLU A C 1
ATOM 1426 O O . GLU A 1 183 ? -4.776 5.114 -12.718 1.00 92.69 183 GLU A O 1
ATOM 1431 N N . LEU A 1 184 ? -4.885 5.783 -14.870 1.00 93.81 184 LEU A N 1
ATOM 1432 C CA . LEU A 1 184 ? -3.742 5.026 -15.366 1.00 93.81 184 LEU A CA 1
ATOM 1433 C C . LEU A 1 184 ? -3.119 5.840 -16.497 1.00 93.81 184 LEU A C 1
ATOM 1435 O O . LEU A 1 184 ? -3.818 6.171 -17.454 1.00 93.81 184 LEU A O 1
ATOM 1439 N N . ASP A 1 185 ? -1.834 6.144 -16.374 1.00 94.00 185 ASP A N 1
ATOM 1440 C CA . ASP A 1 185 ? -1.025 6.779 -17.411 1.00 94.00 185 ASP A CA 1
ATOM 1441 C C . ASP A 1 185 ? 0.384 6.180 -17.327 1.00 94.00 185 ASP A C 1
ATOM 1443 O O . ASP A 1 185 ? 1.139 6.464 -16.395 1.00 94.00 185 ASP A O 1
ATOM 1447 N N . MET A 1 186 ? 0.671 5.230 -18.217 1.00 94.38 186 MET A N 1
ATOM 1448 C CA . MET A 1 186 ? 1.889 4.417 -18.214 1.00 94.38 186 MET A CA 1
ATOM 1449 C C . MET A 1 186 ? 2.408 4.180 -19.636 1.00 94.38 186 MET A C 1
ATOM 1451 O O . MET A 1 186 ? 1.637 4.186 -20.599 1.00 94.38 186 MET A O 1
ATOM 1455 N N . GLU A 1 187 ? 3.701 3.876 -19.784 1.00 95.00 187 GLU A N 1
ATOM 1456 C CA . GLU A 1 187 ? 4.266 3.489 -21.081 1.00 95.00 187 GLU A CA 1
ATOM 1457 C C . GLU A 1 187 ? 3.758 2.100 -21.513 1.00 95.00 187 GLU A C 1
ATOM 1459 O O . GLU A 1 187 ? 4.168 1.071 -20.979 1.00 95.00 187 GLU A O 1
ATOM 1464 N N . GLU A 1 188 ? 2.890 2.045 -22.528 1.00 93.31 188 GLU A N 1
ATOM 1465 C CA . GLU A 1 188 ? 2.224 0.805 -22.972 1.00 93.31 188 GLU A CA 1
ATOM 1466 C C . GLU A 1 188 ? 3.191 -0.324 -23.377 1.00 93.31 188 GLU A C 1
ATOM 1468 O O . GLU A 1 188 ? 2.917 -1.506 -23.164 1.00 93.31 188 GLU A O 1
ATOM 1473 N N . CYS A 1 189 ? 4.343 0.028 -23.952 1.00 92.81 189 CYS A N 1
ATOM 1474 C CA . CYS A 1 189 ? 5.335 -0.943 -24.413 1.00 92.81 189 CYS A CA 1
ATOM 1475 C C . CYS A 1 189 ? 6.065 -1.663 -23.281 1.00 92.81 189 CYS A C 1
ATOM 1477 O O . CYS A 1 189 ? 6.614 -2.748 -23.495 1.00 92.81 189 CYS A O 1
ATOM 1479 N N . CYS A 1 190 ? 6.161 -1.007 -22.129 1.00 90.62 190 CYS A N 1
ATOM 1480 C CA . CYS A 1 190 ? 7.338 -1.128 -21.288 1.00 90.62 190 CYS A CA 1
ATOM 1481 C C . CYS A 1 190 ? 6.975 -1.297 -19.816 1.00 90.62 190 CYS A C 1
ATOM 1483 O O . CYS A 1 190 ? 7.589 -2.135 -19.158 1.00 90.62 190 CYS A O 1
ATOM 1485 N N . ASP A 1 191 ? 5.932 -0.606 -19.357 1.00 95.88 191 ASP A N 1
ATOM 1486 C CA . ASP A 1 191 ? 5.508 -0.639 -17.967 1.00 95.88 191 ASP A CA 1
ATOM 1487 C C . ASP A 1 191 ? 4.229 -1.465 -17.801 1.00 95.88 191 ASP A C 1
ATOM 1489 O O . ASP A 1 191 ? 3.326 -1.462 -18.648 1.00 95.88 191 ASP A O 1
ATOM 1493 N N . ARG A 1 192 ? 4.131 -2.183 -16.683 1.00 96.94 192 ARG A N 1
ATOM 1494 C CA . ARG A 1 192 ? 2.982 -3.029 -16.352 1.00 96.94 192 ARG A CA 1
ATOM 1495 C C . ARG A 1 192 ? 2.586 -2.890 -14.895 1.00 96.94 192 ARG A C 1
ATOM 1497 O O . ARG A 1 192 ? 3.417 -3.004 -14.001 1.00 96.94 192 ARG A O 1
ATOM 1504 N N . LEU A 1 193 ? 1.284 -2.762 -14.659 1.00 97.50 193 LEU A N 1
ATOM 1505 C CA . LEU A 1 193 ? 0.664 -2.987 -13.359 1.00 97.50 193 LEU A CA 1
ATOM 1506 C C . LEU A 1 193 ? -0.007 -4.362 -13.369 1.00 97.50 193 LEU A C 1
ATOM 1508 O O . LEU A 1 193 ? -1.051 -4.550 -13.994 1.00 97.50 193 LEU A O 1
ATOM 1512 N N . THR A 1 194 ? 0.583 -5.329 -12.670 1.00 98.31 194 THR A N 1
ATOM 1513 C CA . THR A 1 194 ? 0.000 -6.667 -12.513 1.00 98.31 194 THR A CA 1
ATOM 1514 C C . THR A 1 194 ? -0.698 -6.795 -11.168 1.00 98.31 194 THR A C 1
ATOM 1516 O O . THR A 1 194 ? -0.142 -6.443 -10.128 1.00 98.31 194 THR A O 1
ATOM 1519 N N . ILE A 1 195 ? -1.922 -7.315 -11.188 1.00 98.56 195 ILE A N 1
ATOM 1520 C CA . ILE A 1 195 ? -2.789 -7.446 -10.017 1.00 98.56 195 ILE A CA 1
ATOM 1521 C C . ILE A 1 195 ? -3.050 -8.930 -9.787 1.00 98.56 195 ILE A C 1
ATOM 1523 O O . ILE A 1 195 ? -3.507 -9.633 -10.688 1.00 98.56 195 ILE A O 1
ATOM 1527 N N . TYR A 1 196 ? -2.767 -9.401 -8.578 1.00 98.62 196 TYR A N 1
ATOM 1528 C CA . TYR A 1 196 ? -2.825 -10.804 -8.188 1.00 98.62 196 TYR A CA 1
ATOM 1529 C C . TYR A 1 196 ? -3.816 -11.018 -7.039 1.00 98.62 196 TYR A C 1
ATOM 1531 O O . TYR A 1 196 ? -3.917 -10.207 -6.115 1.00 98.62 196 TYR A O 1
ATOM 1539 N N . ASP A 1 197 ? -4.5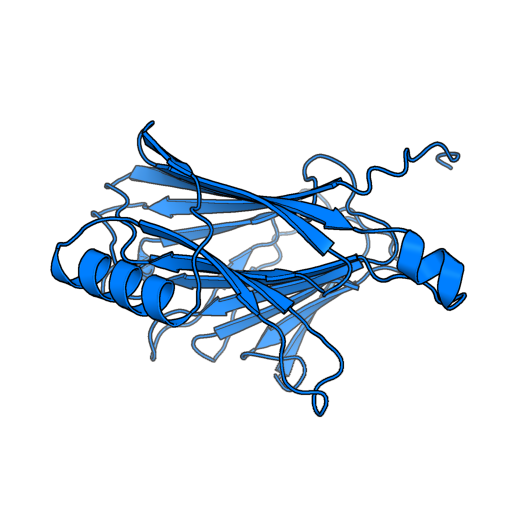10 -12.153 -7.076 1.00 98.31 197 ASP A N 1
ATOM 1540 C CA . ASP A 1 197 ? -5.304 -12.680 -5.969 1.00 98.31 197 ASP A CA 1
ATOM 1541 C C . ASP A 1 197 ? -4.384 -13.411 -4.985 1.00 98.31 197 ASP A C 1
ATOM 1543 O O . ASP A 1 197 ? -3.900 -14.510 -5.275 1.00 98.31 197 ASP A O 1
ATOM 1547 N N . GLY A 1 198 ? -4.108 -12.783 -3.841 1.00 96.44 198 GLY A N 1
ATOM 1548 C CA . GLY A 1 198 ? -3.204 -13.306 -2.821 1.00 96.44 198 GLY A CA 1
ATOM 1549 C C . GLY A 1 198 ? -2.154 -12.298 -2.346 1.00 96.44 198 GLY A C 1
ATOM 1550 O O . GLY A 1 198 ? -2.299 -11.088 -2.498 1.00 96.44 198 GLY A O 1
ATOM 1551 N N . LEU A 1 199 ? -1.084 -12.822 -1.739 1.00 92.56 199 LEU A N 1
ATOM 1552 C CA . LEU A 1 199 ? -0.022 -12.045 -1.084 1.00 92.56 199 LEU A CA 1
ATOM 1553 C C . LEU A 1 199 ? 1.294 -11.978 -1.875 1.00 92.56 199 LEU A C 1
ATOM 1555 O O . LEU A 1 199 ? 2.297 -11.504 -1.347 1.00 92.56 199 LEU A O 1
ATOM 1559 N N . SER A 1 200 ? 1.351 -12.498 -3.096 1.00 93.62 200 SER A N 1
ATOM 1560 C CA . SER A 1 200 ? 2.572 -12.460 -3.905 1.00 93.62 200 SER A CA 1
ATOM 1561 C C . SER A 1 200 ? 2.280 -12.716 -5.379 1.00 93.62 200 SER A C 1
ATOM 1563 O O . SER A 1 200 ? 1.152 -13.023 -5.763 1.00 93.62 200 SER A O 1
ATOM 1565 N N . THR A 1 201 ? 3.336 -12.672 -6.189 1.00 94.69 201 THR A N 1
ATOM 1566 C CA . THR A 1 201 ? 3.334 -13.058 -7.605 1.00 94.69 201 THR A CA 1
ATOM 1567 C C . THR A 1 201 ? 3.002 -14.534 -7.855 1.00 94.69 201 THR A C 1
ATOM 1569 O O . THR A 1 201 ? 2.747 -14.909 -8.994 1.00 94.69 201 THR A O 1
ATOM 1572 N N . ASN A 1 202 ? 2.968 -15.377 -6.814 1.00 95.44 202 ASN A N 1
ATOM 1573 C CA . ASN A 1 202 ? 2.500 -16.764 -6.928 1.00 95.44 202 ASN A CA 1
ATOM 1574 C C . ASN A 1 202 ? 0.963 -16.868 -6.940 1.00 95.44 202 ASN A C 1
ATOM 1576 O O . ASN A 1 202 ? 0.428 -17.954 -7.160 1.00 95.44 202 ASN A O 1
ATOM 1580 N N . GLY A 1 203 ? 0.255 -15.774 -6.641 1.00 95.62 203 GLY A N 1
ATOM 1581 C CA . GLY A 1 203 ? -1.202 -15.706 -6.701 1.00 95.62 203 GLY A CA 1
ATOM 1582 C C . GLY A 1 203 ? -1.740 -15.769 -8.132 1.00 95.62 203 GLY A C 1
ATOM 1583 O O . GLY A 1 203 ? -1.007 -15.620 -9.110 1.00 95.62 203 GLY A O 1
ATOM 1584 N N . LYS A 1 204 ? -3.054 -15.960 -8.273 1.00 97.81 204 LYS A N 1
ATOM 1585 C CA . LYS A 1 204 ? -3.708 -15.922 -9.589 1.00 97.81 204 LYS A CA 1
ATOM 1586 C C . LYS A 1 204 ? -3.661 -14.494 -10.136 1.00 97.81 204 LYS A C 1
ATOM 1588 O O . LYS A 1 204 ? -4.141 -13.582 -9.471 1.00 97.81 204 LYS A O 1
ATOM 1593 N N . VAL A 1 205 ? -3.162 -14.305 -11.356 1.00 98.50 205 VAL A N 1
ATOM 1594 C CA . VAL A 1 205 ? -3.245 -13.010 -12.052 1.00 98.50 205 VAL A CA 1
ATOM 1595 C C . VAL A 1 205 ? -4.714 -12.680 -12.327 1.00 98.50 205 VAL A C 1
ATOM 1597 O O . VAL A 1 205 ? -5.424 -13.453 -12.974 1.00 98.50 205 VAL A O 1
ATOM 1600 N N . LEU A 1 206 ? -5.168 -11.541 -11.812 1.00 98.38 206 LEU A N 1
ATOM 1601 C CA . LEU A 1 206 ? -6.506 -10.995 -12.028 1.00 98.38 206 LEU A CA 1
ATOM 1602 C C . LEU A 1 206 ? -6.531 -10.019 -13.205 1.00 98.38 206 LEU A C 1
ATOM 1604 O O . LEU A 1 206 ? -7.491 -10.022 -13.968 1.00 98.38 206 LEU A O 1
ATOM 1608 N N . ALA A 1 207 ? -5.482 -9.207 -13.357 1.00 97.25 207 ALA A N 1
ATOM 1609 C CA . ALA A 1 207 ? -5.325 -8.282 -14.474 1.00 97.25 207 ALA A CA 1
ATOM 1610 C C . ALA A 1 207 ? -3.853 -7.907 -14.691 1.00 97.25 207 ALA A C 1
ATOM 1612 O O . ALA A 1 207 ? -3.047 -7.938 -13.759 1.00 97.25 207 ALA A O 1
ATOM 1613 N N . VAL A 1 208 ? -3.535 -7.508 -15.922 1.00 96.94 208 VAL A N 1
ATOM 1614 C CA . VAL A 1 208 ? -2.281 -6.851 -16.306 1.00 96.94 208 VAL A CA 1
ATOM 1615 C C . VAL A 1 208 ? -2.675 -5.596 -17.073 1.00 96.94 208 VAL A C 1
ATOM 1617 O O . VAL A 1 208 ? -3.340 -5.704 -18.101 1.00 96.94 208 VAL A O 1
ATOM 1620 N N . LEU A 1 209 ? -2.303 -4.428 -16.561 1.00 95.75 209 LEU A N 1
ATOM 1621 C CA . LEU A 1 209 ? -2.666 -3.129 -17.126 1.00 95.75 209 LEU A CA 1
ATOM 1622 C C . LEU A 1 209 ? -1.413 -2.389 -17.605 1.00 95.75 209 LEU A C 1
ATOM 1624 O O . LEU A 1 209 ? -0.346 -2.518 -17.004 1.00 95.75 209 LEU A O 1
ATOM 1628 N N . SER A 1 210 ? -1.554 -1.622 -18.681 1.00 95.50 210 SER A N 1
ATOM 1629 C CA . SER A 1 210 ? -0.524 -0.759 -19.271 1.00 95.50 210 SER A CA 1
ATOM 1630 C C . SER A 1 210 ? -1.200 0.328 -20.117 1.00 95.50 210 SER A C 1
ATOM 1632 O O . SER A 1 210 ? -2.382 0.200 -20.438 1.00 95.50 210 SER A O 1
ATOM 1634 N N . GLY A 1 211 ? -0.465 1.368 -20.516 1.00 94.12 211 GLY A N 1
ATOM 1635 C CA . GLY A 1 211 ? -1.020 2.458 -21.322 1.00 94.12 211 GLY A CA 1
ATOM 1636 C C . GLY A 1 211 ? -1.867 3.434 -20.501 1.00 94.12 211 GLY A C 1
ATOM 1637 O O . GLY A 1 211 ? -1.606 3.654 -19.319 1.00 94.12 211 GLY A O 1
ATOM 1638 N N . ILE A 1 212 ? -2.877 4.026 -21.142 1.00 92.75 212 ILE A N 1
ATOM 1639 C CA . ILE A 1 212 ? -3.726 5.070 -20.555 1.00 92.75 212 ILE A CA 1
ATOM 1640 C C . ILE A 1 212 ? -5.158 4.551 -20.410 1.00 92.75 212 ILE A C 1
ATOM 1642 O O . ILE A 1 212 ? -5.732 4.046 -21.376 1.00 92.75 212 ILE A O 1
ATOM 1646 N N . LEU A 1 213 ? -5.758 4.719 -19.229 1.00 88.62 213 LEU A N 1
ATOM 1647 C CA . LEU A 1 213 ? -7.179 4.428 -19.025 1.00 88.62 213 LEU A CA 1
ATOM 1648 C C . LEU A 1 213 ? -8.021 5.560 -19.627 1.00 88.62 213 LEU A C 1
ATOM 1650 O O . LEU A 1 213 ? -7.888 6.718 -19.232 1.00 88.62 213 LEU A O 1
ATOM 1654 N N . GLN A 1 214 ? -8.906 5.247 -20.576 1.00 76.56 214 GLN A N 1
ATOM 1655 C CA . GLN A 1 214 ? -9.808 6.252 -21.144 1.00 76.56 214 GLN A CA 1
ATOM 1656 C C . GLN A 1 214 ? -10.946 6.578 -20.162 1.00 76.56 214 GLN A C 1
ATOM 1658 O O . GLN A 1 214 ? -11.494 5.686 -19.521 1.00 76.56 214 GLN A O 1
ATOM 1663 N N . ASN A 1 215 ? -11.347 7.855 -20.088 1.00 60.81 215 ASN A N 1
ATOM 1664 C CA . ASN A 1 215 ? -12.248 8.440 -19.071 1.00 60.81 215 ASN A CA 1
ATOM 1665 C C . ASN A 1 215 ? -13.633 7.770 -18.875 1.00 60.81 215 ASN A C 1
ATOM 1667 O O . ASN A 1 215 ? -14.367 8.163 -17.970 1.00 60.81 215 ASN A O 1
ATOM 1671 N N . ASN A 1 216 ? -14.000 6.778 -19.690 1.00 59.84 216 ASN A N 1
ATOM 1672 C CA . ASN A 1 216 ? -15.286 6.077 -19.635 1.00 59.84 216 ASN A CA 1
ATOM 1673 C C . ASN A 1 216 ? -15.169 4.593 -19.235 1.00 59.84 216 ASN A C 1
ATOM 1675 O O . ASN A 1 216 ? -16.184 3.898 -19.186 1.00 59.84 216 ASN A O 1
ATOM 1679 N N . GLU A 1 217 ? -13.966 4.094 -18.948 1.00 67.25 217 GLU A N 1
ATOM 1680 C CA . GLU A 1 217 ? -13.741 2.699 -18.567 1.00 67.25 217 GLU A CA 1
ATOM 1681 C C . GLU A 1 217 ? -13.557 2.580 -17.050 1.00 67.25 217 GLU A C 1
ATOM 1683 O O . GLU A 1 217 ? -12.558 3.019 -16.487 1.00 67.25 217 GLU A O 1
ATOM 1688 N N . SER A 1 218 ? -14.522 1.966 -16.358 1.00 73.12 218 SER A N 1
ATOM 1689 C CA . SER A 1 218 ? -14.323 1.557 -14.964 1.00 73.12 218 SER A CA 1
ATOM 1690 C C . SER A 1 218 ? -13.738 0.151 -14.943 1.00 73.12 218 SER A C 1
ATOM 1692 O O . SER A 1 218 ? -14.412 -0.818 -15.293 1.00 73.12 218 SER A O 1
ATOM 1694 N N . THR A 1 219 ? -12.482 0.040 -14.515 1.00 86.12 219 THR A N 1
ATOM 1695 C CA . THR A 1 219 ? -11.837 -1.258 -14.296 1.00 86.12 219 THR A CA 1
ATOM 1696 C C . THR A 1 219 ? -11.990 -1.643 -12.830 1.00 86.12 219 THR A C 1
ATOM 1698 O O . THR A 1 219 ? -11.231 -1.183 -11.973 1.00 86.12 219 THR A O 1
ATOM 1701 N N . VAL A 1 220 ? -12.990 -2.483 -12.544 1.00 92.94 220 VAL A N 1
ATOM 1702 C CA . VAL A 1 220 ? -13.215 -3.060 -11.212 1.00 92.94 220 VAL A CA 1
ATOM 1703 C C . VAL A 1 220 ? -12.660 -4.477 -11.169 1.00 92.94 220 VAL A C 1
ATOM 1705 O O . VAL A 1 220 ? -13.063 -5.341 -11.945 1.00 92.94 220 VAL A O 1
ATOM 1708 N N . ILE A 1 221 ? -11.743 -4.718 -10.238 1.00 96.25 221 ILE A N 1
ATOM 1709 C CA . ILE A 1 221 ? -11.071 -6.001 -10.037 1.00 96.25 221 ILE A CA 1
ATOM 1710 C C . ILE A 1 221 ? -11.334 -6.457 -8.608 1.00 96.25 221 ILE A C 1
ATOM 1712 O O . ILE A 1 221 ? -11.170 -5.689 -7.663 1.00 96.25 221 ILE A O 1
ATOM 1716 N N . GLN A 1 222 ? -11.729 -7.714 -8.437 1.00 96.88 222 GLN A N 1
ATOM 1717 C CA . GLN A 1 222 ? -12.076 -8.265 -7.133 1.00 96.88 222 GLN A CA 1
ATOM 1718 C C . GLN A 1 222 ? -11.334 -9.575 -6.881 1.00 96.88 222 GLN A C 1
ATOM 1720 O O . GLN A 1 222 ? -11.229 -10.422 -7.768 1.00 96.88 222 GLN A O 1
ATOM 1725 N N . THR A 1 223 ? -10.835 -9.745 -5.660 1.00 98.06 223 THR A N 1
ATOM 1726 C CA . THR A 1 223 ? -10.198 -10.991 -5.219 1.00 98.06 223 THR A CA 1
ATOM 1727 C C . THR A 1 223 ? -11.234 -12.024 -4.785 1.00 98.06 223 THR A C 1
ATOM 1729 O O . THR A 1 223 ? -12.338 -11.698 -4.343 1.00 98.06 223 THR A O 1
ATOM 1732 N N . SER A 1 224 ? -10.865 -13.298 -4.869 1.00 97.12 224 SER A N 1
ATOM 1733 C CA . SER A 1 224 ? -11.560 -14.384 -4.173 1.00 97.12 224 SER A CA 1
ATOM 1734 C C . SER A 1 224 ? -11.026 -14.587 -2.751 1.00 97.12 224 SER A C 1
ATOM 1736 O O . SER A 1 224 ? -11.768 -15.033 -1.877 1.00 97.12 224 SER A O 1
ATOM 1738 N N . SER A 1 225 ? -9.763 -14.222 -2.499 1.00 95.88 225 SER A N 1
ATOM 1739 C CA . SER A 1 225 ? -9.142 -14.251 -1.172 1.00 95.88 225 SER A CA 1
ATOM 1740 C C . SER A 1 225 ? -9.315 -12.934 -0.401 1.00 95.88 225 SER A C 1
ATOM 1742 O O . SER A 1 225 ? -9.816 -11.937 -0.924 1.00 95.88 225 SER A O 1
ATOM 1744 N N . HIS A 1 226 ? -8.840 -12.910 0.847 1.00 95.44 226 HIS A N 1
ATOM 1745 C CA . HIS A 1 226 ? -8.826 -11.726 1.717 1.00 95.44 226 HIS A CA 1
ATOM 1746 C C . HIS A 1 226 ? -7.615 -10.800 1.469 1.00 95.44 226 HIS A C 1
ATOM 1748 O O . HIS A 1 226 ? -7.248 -9.987 2.325 1.00 95.44 226 HIS A O 1
ATOM 1754 N N . SER A 1 227 ? -6.950 -10.953 0.323 1.00 96.88 227 SER A N 1
ATOM 1755 C CA . SER A 1 227 ? -5.711 -10.245 0.015 1.00 96.88 227 SER A CA 1
ATOM 1756 C C . SER A 1 227 ? -5.530 -9.979 -1.471 1.00 96.88 227 SER A C 1
ATOM 1758 O O . SER A 1 227 ? -5.820 -10.840 -2.298 1.00 96.88 227 SER A O 1
ATOM 1760 N N . MET A 1 228 ? -4.978 -8.813 -1.790 1.00 97.94 228 MET A N 1
ATOM 1761 C CA . MET A 1 228 ? -4.587 -8.425 -3.141 1.00 97.94 228 MET A CA 1
ATOM 1762 C C . MET A 1 228 ? -3.118 -8.012 -3.151 1.00 97.94 228 MET A C 1
ATOM 1764 O O . MET A 1 228 ? -2.674 -7.281 -2.262 1.00 97.94 228 MET A O 1
ATOM 1768 N N . PHE A 1 229 ? -2.388 -8.437 -4.178 1.00 98.38 229 PHE A N 1
ATOM 1769 C CA . PHE A 1 229 ? -1.022 -7.997 -4.433 1.00 98.38 229 PHE A CA 1
ATOM 1770 C C . PHE A 1 229 ? -0.966 -7.243 -5.760 1.00 98.38 229 PHE A C 1
ATOM 1772 O O . PHE A 1 229 ? -1.411 -7.752 -6.785 1.00 98.38 229 PHE A O 1
ATOM 1779 N N . LEU A 1 230 ? -0.449 -6.020 -5.732 1.00 98.12 230 LEU A N 1
ATOM 1780 C CA . LEU A 1 230 ? -0.262 -5.167 -6.897 1.00 98.12 230 LEU A CA 1
ATOM 1781 C C . LEU A 1 230 ? 1.238 -5.003 -7.123 1.00 98.12 230 LEU A C 1
ATOM 1783 O O . LEU A 1 230 ? 1.977 -4.759 -6.169 1.00 98.12 230 LEU A O 1
ATOM 1787 N N . HIS A 1 231 ? 1.682 -5.106 -8.370 1.00 97.94 231 HIS A N 1
ATOM 1788 C CA . HIS A 1 231 ? 3.092 -5.000 -8.736 1.00 97.94 231 HIS A CA 1
ATOM 1789 C C . HIS A 1 231 ? 3.254 -4.143 -9.986 1.00 97.94 231 HIS A C 1
ATOM 1791 O O . HIS A 1 231 ? 2.721 -4.487 -11.039 1.00 97.94 231 HIS A O 1
ATOM 1797 N N . LEU A 1 232 ? 3.956 -3.024 -9.835 1.00 96.81 232 LEU A N 1
ATOM 1798 C CA . LEU A 1 232 ? 4.331 -2.097 -10.894 1.00 96.81 232 LEU A CA 1
ATOM 1799 C C . LEU A 1 232 ? 5.791 -2.344 -11.284 1.00 96.81 232 LEU A C 1
ATOM 1801 O O . LEU A 1 232 ? 6.673 -2.236 -10.427 1.00 96.81 232 LEU A O 1
ATOM 1805 N N . THR A 1 233 ? 6.018 -2.644 -12.561 1.00 94.19 233 THR A N 1
ATOM 1806 C CA . THR A 1 233 ? 7.338 -2.911 -13.161 1.00 94.19 233 THR A CA 1
ATOM 1807 C C . THR A 1 233 ? 7.503 -2.248 -14.506 1.00 94.19 233 THR A C 1
ATOM 1809 O O . THR A 1 233 ? 6.472 -2.227 -15.218 1.00 94.19 233 THR A O 1
#

Foldseek 3Di:
DDDDDDPPPLKKKWKKKKWFAFFKAWWKKKKKKFFPQKDWPWKWKDAPNDIATAAEDAPVVVVVVQVVCQVVLHKHWYWHFADDPPVDVTRITMTMITTDIHGHRIMMMIMIMMGGHCVVCVPPVDDDAREMEMEIEREDPRSVRMDMDTDAMPPVDDHDPNYWYKYKYAYDWPDKDKDKDPWDAAAQVDKWKWKFQDDDPVGHTQDIDHHTDDPPDIDITMHPTRMMMITID

InterPro domains:
  IPR000859 CUB domain [PF00431] (141-231)
  IPR000859 CUB domain [PS01180] (139-233)
  IPR000859 CUB domain [SM00042] (139-233)
  IPR000859 CUB domain [cd00041] (148-233)
  IPR013694 VIT domain [PF08487] (12-114)
  IPR035914 Spermadhesin, CUB domain superfamily [G3DSA:2.60.120.290] (140-233)
  IPR035914 Spermadhesin, CUB domain superfamily [SSF49854] (146-232)

Organism: Ciona savignyi (NCBI:txid51511)